Protein AF-D1ADB1-F1 (afdb_monomer)

Foldseek 3Di:
DLVVVCPDPVVVVDDPVLLPDDDDPPDDPNSVVVNVVVVPDPVVVVVLVVLLVVLVVLVADSCVLCCCVDPPLNVVCVVDPLLSVLLVVLLVCLSVVNLPSLDDDPVSCVVVVHDRVRSSVSSLVSLVSCCVSCVPNSCSRNNPSVVCVNPVPPQDPVQLVVLQVVLVVQCVPVLCLVLLVQLLCVVVVHPGDSLVSNCVSPVDDSVVSVVVSVVSNVSCVNNDSVVSVVVSDDPDDDPDPPDDDDDDDDDDDDDD

Organism: Thermomonospora curvata (strain ATCC 19995 / DSM 43183 / JCM 3096 / KCTC 9072 / NBRC 15933 / NCIMB 10081 / Henssen B9) (NCBI:txid471852)

Radius of gyration: 28.04 Å; Cα contacts (8 Å, |Δi|>4): 187; chains: 1; bounding box: 79×98×44 Å

pLDDT: mean 73.84, std 15.71, range [33.56, 93.0]

Mean pr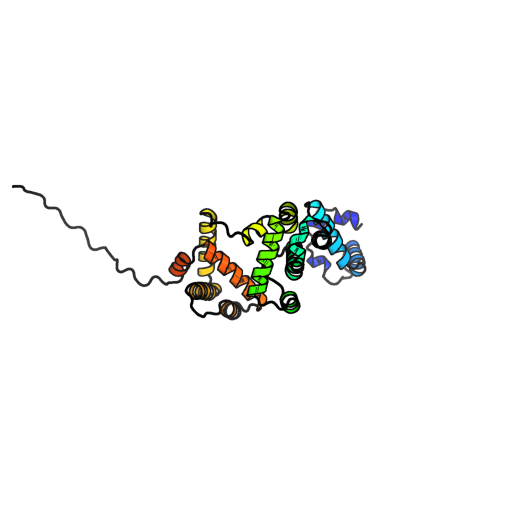edicted aligned error: 18.57 Å

Secondary structure (DSSP, 8-state):
-HHHHTTSGGGTSS-GGGGTSPPPTTS-HHHHHHHHHHHHS-HHHHHHHHHHHHHHHTT--S-HHHHHHH-STTHHHHSSHHHHHHHHHHHHHHHTT----SPPPHHHHHHTT--HHHHHHHHHHHHHHHHHH-HHHHHHHH-THHHHTTS-PPPPHHHHHHHHHHHHHHHHSTTTHHHHHHHHHHHTT----HHHHHHHHH---HHHHHHHHHHHHHHHHHH-HHHHHHHHS-----------------------

Structure (mmCIF, N/CA/C/O backbone):
data_AF-D1ADB1-F1
#
_entry.id   AF-D1ADB1-F1
#
loop_
_atom_site.group_PDB
_atom_site.id
_atom_site.type_symbol
_atom_site.label_atom_id
_atom_site.label_alt_id
_atom_site.label_comp_id
_atom_site.label_asym_id
_atom_site.label_entity_id
_atom_site.label_seq_id
_atom_site.pdbx_PDB_ins_code
_atom_site.Cartn_x
_atom_site.Cartn_y
_atom_site.Cartn_z
_atom_site.occupancy
_atom_site.B_iso_or_equiv
_atom_site.auth_seq_id
_atom_site.auth_comp_id
_atom_site.auth_asym_id
_atom_site.auth_atom_id
_atom_site.pdbx_PDB_model_num
ATOM 1 N N . MET A 1 1 ? -3.279 -43.085 1.326 1.00 54.94 1 MET A N 1
ATOM 2 C CA . MET A 1 1 ? -3.791 -42.611 2.630 1.00 54.94 1 MET A CA 1
ATOM 3 C C . MET A 1 1 ? -3.796 -41.084 2.669 1.00 54.94 1 MET A C 1
ATOM 5 O O . MET A 1 1 ? -4.862 -40.532 2.469 1.00 54.94 1 MET A O 1
ATOM 9 N N . LEU A 1 2 ? -2.651 -40.386 2.769 1.00 49.53 2 LEU A N 1
ATOM 10 C CA . LEU A 1 2 ? -2.633 -38.907 2.796 1.00 49.53 2 LEU A CA 1
ATOM 11 C C . LEU A 1 2 ? -3.188 -38.258 1.511 1.00 49.53 2 LEU A C 1
ATOM 13 O O . LEU A 1 2 ? -4.061 -37.407 1.580 1.00 49.53 2 LEU A O 1
ATOM 17 N N . ARG A 1 3 ? -2.737 -38.709 0.330 1.00 49.56 3 ARG A N 1
ATOM 18 C CA . ARG A 1 3 ? -3.230 -38.212 -0.973 1.00 49.56 3 ARG A CA 1
ATOM 19 C C . ARG A 1 3 ? -4.735 -38.404 -1.174 1.00 49.56 3 ARG A C 1
ATOM 21 O O . ARG A 1 3 ? -5.366 -37.572 -1.801 1.00 49.56 3 ARG A O 1
ATOM 28 N N . THR A 1 4 ? -5.278 -39.500 -0.654 1.00 58.03 4 THR A N 1
ATOM 29 C CA . THR A 1 4 ? -6.705 -39.831 -0.747 1.00 58.03 4 THR A CA 1
ATOM 30 C C . THR A 1 4 ? -7.536 -38.909 0.142 1.00 58.03 4 THR A C 1
ATOM 32 O O . THR A 1 4 ? -8.609 -38.485 -0.255 1.00 58.03 4 THR A O 1
ATOM 35 N N . HIS A 1 5 ? -7.010 -38.558 1.319 1.00 59.53 5 HIS A N 1
ATOM 36 C CA . HIS A 1 5 ? -7.679 -37.654 2.247 1.00 59.53 5 HIS A CA 1
ATOM 37 C C . HIS A 1 5 ? -7.578 -36.184 1.814 1.00 59.53 5 HIS A C 1
ATOM 39 O O . HIS A 1 5 ? -8.575 -35.479 1.844 1.00 59.53 5 HIS A O 1
ATOM 45 N N . LEU A 1 6 ? -6.423 -35.737 1.303 1.00 54.16 6 LEU A N 1
ATOM 46 C CA . LEU A 1 6 ? -6.236 -34.367 0.791 1.00 54.16 6 LEU A CA 1
ATOM 47 C C . LEU A 1 6 ? -7.111 -34.025 -0.429 1.00 54.16 6 LEU A C 1
ATOM 49 O O . LEU A 1 6 ? -7.233 -32.857 -0.771 1.00 54.16 6 LEU A O 1
ATOM 53 N N . ALA A 1 7 ? -7.678 -35.032 -1.095 1.00 57.78 7 ALA A N 1
ATOM 54 C CA . ALA A 1 7 ? -8.609 -34.874 -2.212 1.00 57.78 7 ALA A CA 1
ATOM 55 C C . ALA A 1 7 ? -10.076 -35.132 -1.808 1.00 57.78 7 ALA A C 1
ATOM 57 O O . ALA A 1 7 ? -10.941 -35.215 -2.676 1.00 57.78 7 ALA A O 1
ATOM 58 N N . SER A 1 8 ? -10.348 -35.319 -0.513 1.00 58.34 8 SER A N 1
ATOM 59 C CA . SER A 1 8 ? -11.696 -35.544 0.014 1.00 58.34 8 SER A CA 1
ATOM 60 C C . SER A 1 8 ? -12.365 -34.218 0.403 1.00 58.34 8 SER A C 1
ATOM 62 O O . SER A 1 8 ? -11.666 -33.299 0.831 1.00 58.34 8 SER A O 1
ATOM 64 N N . PRO A 1 9 ? -13.703 -34.113 0.320 1.00 54.34 9 PRO A N 1
ATOM 65 C CA . PRO A 1 9 ? -14.438 -32.912 0.740 1.00 54.34 9 PRO A CA 1
ATOM 66 C C . PRO A 1 9 ? -14.277 -32.609 2.240 1.00 54.34 9 PRO A C 1
ATOM 68 O O . PRO A 1 9 ? -14.384 -31.466 2.669 1.00 54.34 9 PRO A O 1
ATOM 71 N N . GLU A 1 10 ? -13.950 -33.623 3.042 1.00 52.22 10 GLU A N 1
ATOM 72 C CA . GLU A 1 10 ? -13.657 -33.493 4.473 1.00 52.22 10 GLU A CA 1
ATOM 73 C C . GLU A 1 10 ? -12.384 -32.671 4.736 1.00 52.22 10 GLU A C 1
ATOM 75 O O . GLU A 1 10 ? -12.277 -32.028 5.776 1.00 52.22 10 GLU A O 1
ATOM 80 N N . ALA A 1 11 ? -11.434 -32.643 3.794 1.00 56.72 11 ALA A N 1
ATOM 81 C CA . ALA A 1 11 ? -10.217 -31.842 3.917 1.00 56.72 11 ALA A CA 1
ATOM 82 C C . ALA A 1 11 ? -10.462 -30.337 3.716 1.00 56.72 11 ALA A C 1
ATOM 84 O O . ALA A 1 11 ? -9.685 -29.532 4.221 1.00 56.72 11 ALA A O 1
ATOM 85 N N . GLU A 1 12 ? -11.536 -29.942 3.020 1.00 51.00 12 GLU A N 1
ATOM 86 C CA . GLU A 1 12 ? -11.910 -28.527 2.849 1.00 51.00 12 GLU A CA 1
ATOM 87 C C . GLU A 1 12 ? -12.510 -27.922 4.126 1.00 51.00 12 GLU A C 1
ATOM 89 O O . GLU A 1 12 ? -12.470 -26.708 4.315 1.00 51.00 12 GLU A O 1
ATOM 94 N N . GLN A 1 13 ? -13.047 -28.767 5.012 1.00 50.97 13 GLN A N 1
ATOM 95 C CA . GLN A 1 13 ? -13.697 -28.365 6.264 1.00 50.97 13 GLN A CA 1
ATOM 96 C C . GLN A 1 13 ? -12.757 -28.404 7.477 1.00 50.97 13 GLN A C 1
ATOM 98 O O . GLN A 1 13 ? -13.152 -27.993 8.567 1.00 50.97 13 GLN A O 1
ATOM 103 N N . GLN A 1 14 ? -11.531 -28.906 7.315 1.00 54.50 14 GLN A N 1
ATOM 104 C CA . GLN A 1 14 ? -10.562 -29.007 8.403 1.00 54.50 14 GLN A CA 1
ATOM 105 C C . GLN A 1 14 ? -9.836 -27.680 8.609 1.00 54.50 14 GLN A C 1
ATOM 107 O O . GLN A 1 14 ? -9.162 -27.161 7.718 1.00 54.50 14 GLN A O 1
ATOM 112 N N . ASP A 1 15 ? -9.972 -27.141 9.817 1.00 47.31 15 ASP A N 1
ATOM 113 C CA . ASP A 1 15 ? -9.409 -25.853 10.183 1.00 47.31 15 ASP A CA 1
ATOM 114 C C . ASP A 1 15 ? -7.880 -25.960 10.310 1.00 47.31 15 ASP A C 1
ATOM 116 O O . ASP A 1 15 ? -7.346 -26.910 10.886 1.00 47.31 15 ASP A O 1
ATOM 120 N N . ALA A 1 16 ? -7.133 -24.977 9.802 1.00 48.44 16 ALA A N 1
ATOM 121 C CA . ALA A 1 16 ? -5.663 -25.002 9.840 1.00 48.44 16 ALA A CA 1
ATOM 122 C C . ALA A 1 16 ? -5.107 -25.057 11.282 1.00 48.44 16 ALA A C 1
ATOM 124 O O . ALA A 1 16 ? -3.961 -25.466 11.500 1.00 48.44 16 ALA A O 1
ATOM 125 N N . ALA A 1 17 ? -5.932 -24.684 12.266 1.00 51.38 17 ALA A N 1
ATOM 126 C CA . ALA A 1 17 ? -5.675 -24.830 13.696 1.00 51.38 17 ALA A CA 1
ATOM 127 C C . ALA A 1 17 ? -5.489 -26.296 14.133 1.00 51.38 17 ALA A C 1
ATOM 129 O O . ALA A 1 17 ? -4.679 -26.583 15.018 1.00 51.38 17 ALA A O 1
ATOM 130 N N . ASP A 1 18 ? -6.144 -27.247 13.464 1.00 54.47 18 ASP A N 1
ATOM 131 C CA . ASP A 1 18 ? -5.984 -28.667 13.762 1.00 54.47 18 ASP A CA 1
ATOM 132 C C . ASP A 1 18 ? -4.618 -29.196 13.331 1.00 54.47 18 ASP A C 1
ATOM 134 O O . ASP A 1 18 ? -4.198 -30.241 13.804 1.00 54.47 18 ASP A O 1
ATOM 138 N N . LEU A 1 19 ? -3.846 -28.501 12.496 1.00 53.94 19 LEU A N 1
ATOM 139 C CA . LEU A 1 19 ? -2.490 -28.939 12.146 1.00 53.94 19 LEU A CA 1
ATOM 140 C C . LEU A 1 19 ? -1.430 -28.482 13.160 1.00 53.94 19 LEU A C 1
ATOM 142 O O . LEU A 1 19 ? -0.338 -29.052 13.172 1.00 53.94 19 LEU A O 1
ATOM 146 N N . THR A 1 20 ? -1.742 -27.509 14.024 1.00 53.56 20 THR A N 1
ATOM 147 C CA . THR A 1 20 ? -0.781 -26.872 14.946 1.00 53.56 20 THR A CA 1
ATOM 148 C C . THR A 1 20 ? -0.877 -27.358 16.396 1.00 53.56 20 THR A C 1
ATOM 150 O O . THR A 1 20 ? 0.056 -27.138 17.169 1.00 53.56 20 THR A O 1
ATOM 153 N N . ARG A 1 21 ? -1.954 -28.060 16.775 1.00 64.75 21 ARG A N 1
ATOM 154 C CA . ARG A 1 21 ? -2.099 -28.684 18.102 1.00 64.75 21 ARG A CA 1
ATOM 155 C C . ARG A 1 21 ? -1.099 -29.846 18.293 1.00 64.75 21 ARG A C 1
ATOM 157 O O . ARG A 1 21 ? -0.884 -30.617 17.354 1.00 64.75 21 ARG A O 1
ATOM 164 N N . PRO A 1 22 ? -0.521 -30.029 19.500 1.00 61.62 22 PRO A N 1
ATOM 165 C CA . PRO A 1 22 ? 0.305 -31.193 19.814 1.00 61.62 22 PRO A CA 1
ATOM 166 C C . PRO A 1 22 ? -0.433 -32.509 19.541 1.00 61.62 22 PRO A C 1
ATOM 168 O O . PRO A 1 22 ? -1.613 -32.661 19.863 1.00 61.62 22 PRO A O 1
ATOM 171 N N . THR A 1 23 ? 0.280 -33.457 18.929 1.00 64.12 23 THR A N 1
ATOM 172 C CA . THR A 1 23 ? -0.245 -34.786 18.606 1.00 64.12 23 THR A CA 1
ATOM 173 C C . THR A 1 23 ? -0.612 -35.554 19.863 1.00 64.12 23 THR A C 1
ATOM 175 O O . THR A 1 23 ? 0.230 -35.744 20.738 1.00 64.12 23 THR A O 1
ATOM 178 N N . THR A 1 24 ? -1.844 -36.049 19.900 1.00 72.44 24 THR A N 1
ATOM 179 C CA . THR A 1 24 ? -2.321 -37.009 20.898 1.00 72.44 24 THR A CA 1
ATOM 180 C C . THR A 1 24 ? -2.359 -38.415 20.302 1.00 72.44 24 THR A C 1
ATOM 182 O O . THR A 1 24 ? -2.509 -38.586 19.093 1.00 72.44 24 THR A O 1
ATOM 185 N N . ASP A 1 25 ? -2.212 -39.451 21.130 1.00 72.56 25 ASP A N 1
ATOM 186 C CA . ASP A 1 25 ? -2.165 -40.841 20.643 1.00 72.56 25 ASP A CA 1
ATOM 187 C C . ASP A 1 25 ? -3.504 -41.321 20.046 1.00 72.56 25 ASP A C 1
ATOM 189 O O . ASP A 1 25 ? -3.562 -42.270 19.260 1.00 72.56 25 ASP A O 1
ATOM 193 N N . THR A 1 26 ? -4.569 -40.584 20.362 1.00 78.62 26 THR A N 1
ATOM 194 C CA . THR A 1 26 ? -5.922 -40.696 19.810 1.00 78.62 26 THR A CA 1
ATOM 195 C C . THR A 1 26 ? -6.063 -40.124 18.399 1.00 78.62 26 THR A C 1
ATOM 197 O O . THR A 1 26 ? -7.107 -40.303 17.776 1.00 78.62 26 THR A O 1
ATOM 200 N N . ASP A 1 27 ? -5.049 -39.430 17.875 1.00 78.25 27 ASP A N 1
ATOM 201 C CA . ASP A 1 27 ? -5.150 -38.768 16.579 1.00 78.25 27 ASP A CA 1
ATOM 202 C C . ASP A 1 27 ? -5.166 -39.795 15.427 1.00 78.25 27 ASP A C 1
ATOM 204 O O . ASP A 1 27 ? -4.403 -40.782 15.435 1.00 78.25 27 ASP A O 1
ATOM 208 N N . PRO A 1 28 ? -5.972 -39.551 14.375 1.00 82.31 28 PRO A N 1
ATOM 209 C CA . PRO A 1 28 ? -5.998 -40.395 13.191 1.00 82.31 28 PRO A CA 1
ATOM 210 C C . PRO A 1 28 ? -4.593 -40.618 12.622 1.00 82.31 28 PRO A C 1
ATOM 212 O O . PRO A 1 28 ? -3.767 -39.704 12.540 1.00 82.31 28 PRO A O 1
ATOM 215 N N . ARG A 1 29 ? -4.306 -41.850 12.182 1.00 78.50 29 ARG A N 1
ATOM 216 C CA . ARG A 1 29 ? -2.975 -42.236 11.675 1.00 78.50 29 ARG A CA 1
ATOM 217 C C . ARG A 1 29 ? -2.499 -41.338 10.526 1.00 78.50 29 ARG A C 1
ATOM 219 O O . ARG A 1 29 ? -1.307 -41.047 10.430 1.00 78.50 29 ARG A O 1
ATOM 226 N N . TRP A 1 30 ? -3.414 -40.875 9.672 1.00 76.31 30 TRP A N 1
ATOM 227 C CA . TRP A 1 30 ? -3.089 -39.957 8.579 1.00 76.31 30 TRP A CA 1
ATOM 228 C C . TRP A 1 30 ? -2.633 -38.581 9.094 1.00 76.31 30 TRP A C 1
ATOM 230 O O . TRP A 1 30 ? -1.669 -38.050 8.552 1.00 76.31 30 TRP A O 1
ATOM 240 N N . LEU A 1 31 ? -3.237 -38.058 10.168 1.00 72.62 31 LEU A N 1
ATOM 241 C CA . LEU A 1 31 ? -2.919 -36.752 10.758 1.00 72.62 31 LEU A CA 1
ATOM 242 C C . LEU A 1 31 ? -1.552 -36.772 11.450 1.00 72.62 31 LEU A C 1
ATOM 244 O O . LEU A 1 31 ? -0.731 -35.880 11.241 1.00 72.62 31 LEU A O 1
ATOM 248 N N . ARG A 1 32 ? -1.255 -37.847 12.194 1.00 75.31 32 ARG A N 1
ATOM 249 C CA . ARG A 1 32 ? 0.083 -38.076 12.770 1.00 75.31 32 ARG A CA 1
ATOM 250 C C . ARG A 1 32 ? 1.161 -38.162 11.689 1.00 75.31 32 ARG A C 1
ATOM 252 O O . ARG A 1 32 ? 2.216 -37.550 11.822 1.00 75.31 32 ARG A O 1
ATOM 259 N N . THR A 1 33 ? 0.868 -38.858 10.588 1.00 73.31 33 THR A N 1
ATOM 260 C CA . THR A 1 33 ? 1.786 -38.968 9.441 1.00 73.31 33 THR A CA 1
ATOM 261 C C . THR A 1 33 ? 1.981 -37.619 8.740 1.00 73.31 33 THR A C 1
ATOM 263 O O . THR A 1 33 ? 3.110 -37.265 8.411 1.00 73.31 33 THR A O 1
ATOM 266 N N . ALA A 1 34 ? 0.906 -36.845 8.548 1.00 69.56 34 ALA A N 1
ATOM 267 C CA . ALA A 1 34 ? 0.951 -35.507 7.960 1.00 69.56 34 ALA A CA 1
ATOM 268 C C . ALA A 1 34 ? 1.839 -34.567 8.783 1.00 69.56 34 ALA A C 1
ATOM 270 O O . ALA A 1 34 ? 2.754 -33.949 8.245 1.00 69.56 34 ALA A O 1
ATOM 271 N N . ARG A 1 35 ? 1.617 -34.508 10.103 1.00 68.88 35 ARG A N 1
ATOM 272 C CA . ARG A 1 35 ? 2.398 -33.665 11.014 1.00 68.88 35 ARG A CA 1
ATOM 273 C C . ARG A 1 35 ? 3.858 -34.110 11.087 1.00 68.88 35 ARG A C 1
ATOM 275 O O . ARG A 1 35 ? 4.731 -33.262 10.967 1.00 68.88 35 ARG A O 1
ATOM 282 N N . ALA A 1 36 ? 4.144 -35.412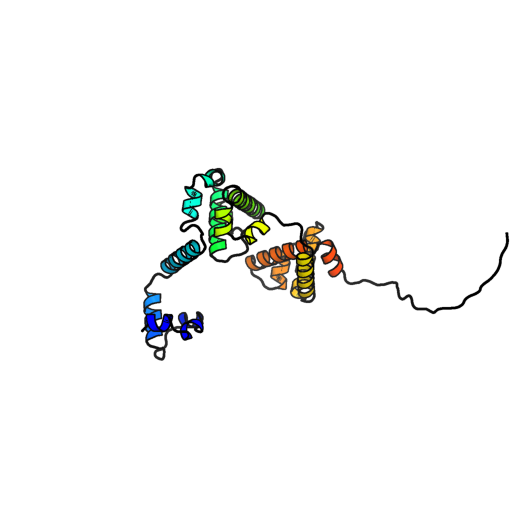 11.169 1.00 68.19 36 ALA A N 1
ATOM 283 C CA . ALA A 1 36 ? 5.521 -35.914 11.117 1.00 68.19 36 ALA A CA 1
ATOM 284 C C . ALA A 1 36 ? 6.239 -35.492 9.819 1.00 68.19 36 ALA A C 1
ATOM 286 O O . ALA A 1 36 ? 7.387 -35.055 9.851 1.00 68.19 36 ALA A O 1
ATOM 287 N N . GLN A 1 37 ? 5.551 -35.540 8.674 1.00 65.19 37 GLN A N 1
ATOM 288 C CA . GLN A 1 37 ? 6.107 -35.069 7.402 1.00 65.19 37 GLN A CA 1
ATOM 289 C C . GLN A 1 37 ? 6.302 -33.546 7.363 1.00 65.19 37 GLN A C 1
ATOM 291 O O . GLN A 1 37 ? 7.311 -33.080 6.837 1.00 65.19 37 GLN A O 1
ATOM 296 N N . LEU A 1 38 ? 5.379 -32.768 7.934 1.00 58.62 38 LEU A N 1
ATOM 297 C CA . LEU A 1 38 ? 5.441 -31.302 7.966 1.00 58.62 38 LEU A CA 1
ATOM 298 C C . LEU A 1 38 ? 6.457 -30.756 8.986 1.00 58.62 38 LEU A C 1
ATOM 300 O O . LEU A 1 38 ? 6.986 -29.670 8.772 1.00 58.62 38 LEU A O 1
ATOM 304 N N . VAL A 1 39 ? 6.776 -31.509 10.045 1.00 56.44 39 VAL A N 1
ATOM 305 C CA . VAL A 1 39 ? 7.833 -31.180 11.024 1.00 56.44 39 VAL A CA 1
ATOM 306 C C . VAL A 1 39 ? 9.232 -31.355 10.420 1.00 56.44 39 VAL A C 1
ATOM 308 O O . VAL A 1 39 ? 10.138 -30.587 10.735 1.00 56.44 39 VAL A O 1
ATOM 311 N N . HIS A 1 40 ? 9.415 -32.325 9.515 1.00 47.59 40 HIS A N 1
ATOM 312 C CA . HIS A 1 40 ? 10.713 -32.599 8.882 1.00 47.59 40 HIS A CA 1
ATOM 313 C C . HIS A 1 40 ? 10.935 -31.878 7.546 1.00 47.59 40 HIS A C 1
ATOM 315 O O . HIS A 1 40 ? 12.068 -31.822 7.065 1.00 47.59 40 HIS A O 1
ATOM 321 N N . TYR A 1 41 ? 9.893 -31.304 6.941 1.00 46.44 41 TYR A N 1
ATOM 322 C CA . TYR A 1 41 ? 10.044 -30.495 5.737 1.00 46.44 41 TYR A CA 1
ATOM 323 C C . TYR A 1 41 ? 10.198 -29.021 6.125 1.00 46.44 41 TYR A C 1
ATOM 325 O O . TYR A 1 41 ? 9.294 -28.472 6.750 1.00 46.44 41 TYR A O 1
ATOM 333 N N . PRO A 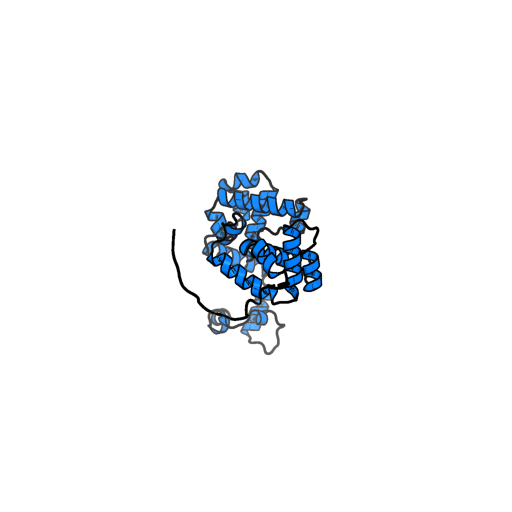1 42 ? 11.287 -28.326 5.747 1.00 48.38 42 PRO A N 1
ATOM 334 C CA . PRO A 1 42 ? 11.411 -26.894 5.995 1.00 48.38 42 PRO A CA 1
ATOM 335 C C . PRO A 1 42 ? 10.305 -26.143 5.236 1.00 48.38 42 PRO A C 1
ATOM 337 O O . PRO A 1 42 ? 10.442 -25.808 4.056 1.00 48.38 42 PRO A O 1
ATOM 340 N N . LEU A 1 43 ? 9.194 -25.875 5.932 1.00 52.75 43 LEU A N 1
ATOM 341 C CA . LEU A 1 43 ? 7.974 -25.227 5.431 1.00 52.75 43 LEU A CA 1
ATOM 342 C C . LEU A 1 43 ? 8.271 -23.917 4.689 1.00 52.75 43 LEU A C 1
ATOM 344 O O . LEU A 1 43 ? 7.601 -23.586 3.711 1.00 52.75 43 LEU A O 1
ATOM 348 N N . ARG A 1 44 ? 9.362 -23.237 5.068 1.00 47.47 44 ARG A N 1
ATOM 349 C CA . ARG A 1 44 ? 9.890 -22.030 4.411 1.00 47.47 44 ARG A CA 1
ATOM 350 C C . ARG A 1 44 ? 10.091 -22.202 2.897 1.00 47.47 44 ARG A C 1
ATOM 352 O O . ARG A 1 44 ? 9.865 -21.267 2.130 1.00 47.47 44 ARG A O 1
ATOM 359 N N . HIS A 1 45 ? 10.496 -23.389 2.439 1.00 48.59 45 HIS A N 1
ATOM 360 C CA . HIS A 1 45 ? 10.730 -23.658 1.016 1.00 48.59 45 HIS A CA 1
ATOM 361 C C . HIS A 1 45 ? 9.467 -24.092 0.259 1.00 48.59 45 HIS A C 1
ATOM 363 O O . HIS A 1 45 ? 9.378 -23.839 -0.947 1.00 48.59 45 HIS A O 1
ATOM 369 N N . LEU A 1 46 ? 8.494 -24.697 0.949 1.00 55.38 46 LEU A N 1
ATOM 370 C CA . LEU A 1 46 ? 7.178 -25.028 0.394 1.00 55.38 46 LEU A CA 1
ATOM 371 C C . LEU A 1 46 ? 6.356 -23.759 0.173 1.00 55.38 46 LEU A C 1
ATOM 373 O O . LEU A 1 46 ? 5.905 -23.517 -0.941 1.00 55.38 46 LEU A O 1
ATOM 377 N N . GLU A 1 47 ? 6.268 -22.897 1.183 1.00 63.56 47 GLU A N 1
ATOM 378 C CA . GLU A 1 47 ? 5.534 -21.631 1.127 1.00 63.56 47 GLU A CA 1
ATOM 379 C C . GLU A 1 47 ? 6.046 -20.738 -0.015 1.00 63.56 47 GLU A C 1
ATOM 381 O O . GLU A 1 47 ? 5.276 -20.256 -0.847 1.00 63.56 47 GLU A O 1
ATOM 386 N N . GLY A 1 48 ? 7.370 -20.588 -0.132 1.00 63.16 48 GLY A N 1
ATOM 387 C CA . GLY A 1 48 ? 7.978 -19.826 -1.219 1.00 63.16 48 GLY A CA 1
ATOM 388 C C . GLY A 1 48 ? 7.785 -20.453 -2.604 1.00 63.16 48 GLY A C 1
ATOM 389 O O . GLY A 1 48 ? 7.800 -19.731 -3.598 1.00 63.16 48 GLY A O 1
ATOM 390 N N . ARG A 1 49 ? 7.639 -21.780 -2.720 1.00 67.06 49 ARG A N 1
ATOM 391 C CA . ARG A 1 49 ? 7.400 -22.470 -4.002 1.00 67.06 49 ARG A CA 1
ATOM 392 C C . ARG A 1 49 ? 5.931 -22.388 -4.414 1.00 67.06 49 ARG A C 1
ATOM 394 O O . ARG A 1 49 ? 5.666 -21.981 -5.540 1.00 67.06 49 ARG A O 1
ATOM 401 N N . VAL A 1 50 ? 5.017 -22.688 -3.496 1.00 66.62 50 VAL A N 1
ATOM 402 C CA . VAL A 1 50 ? 3.565 -22.620 -3.707 1.00 66.62 50 VAL A CA 1
ATOM 403 C C . VAL A 1 50 ? 3.152 -21.196 -4.065 1.00 66.62 50 VAL A C 1
ATOM 405 O O . VAL A 1 50 ? 2.502 -20.995 -5.081 1.00 66.62 50 VAL A O 1
ATOM 408 N N . ARG A 1 51 ? 3.646 -20.179 -3.346 1.00 67.19 51 ARG A N 1
ATOM 409 C CA . ARG A 1 51 ? 3.378 -18.770 -3.688 1.00 67.19 51 ARG A CA 1
ATOM 410 C C . ARG A 1 51 ? 3.926 -18.354 -5.048 1.00 67.19 51 ARG A C 1
ATOM 412 O O . ARG A 1 51 ? 3.349 -17.493 -5.700 1.00 67.19 51 ARG A O 1
ATOM 419 N N . ARG A 1 52 ? 5.057 -18.925 -5.476 1.00 70.69 52 ARG A N 1
ATOM 420 C CA . ARG A 1 52 ? 5.596 -18.676 -6.822 1.00 70.69 52 ARG A CA 1
ATOM 421 C C . ARG A 1 52 ? 4.718 -19.308 -7.893 1.00 70.69 52 ARG A C 1
ATOM 423 O O . ARG A 1 52 ? 4.492 -18.668 -8.910 1.00 70.69 52 ARG A O 1
ATOM 430 N N . GLN A 1 53 ? 4.239 -20.528 -7.668 1.00 70.38 53 GLN A N 1
ATOM 431 C CA . GLN A 1 53 ? 3.328 -21.209 -8.587 1.00 70.38 53 GLN A CA 1
ATOM 432 C C . GLN A 1 53 ? 1.977 -20.492 -8.667 1.00 70.38 53 GLN A C 1
ATOM 434 O O . GLN A 1 53 ? 1.516 -20.234 -9.771 1.00 70.38 53 GLN A O 1
ATOM 439 N N . ASP A 1 54 ? 1.415 -20.076 -7.531 1.00 66.25 54 ASP A N 1
ATOM 440 C CA . ASP A 1 54 ? 0.192 -19.268 -7.468 1.00 66.25 54 ASP A CA 1
ATOM 441 C C . ASP A 1 54 ? 0.353 -17.918 -8.190 1.00 66.25 54 ASP A C 1
ATOM 443 O O . ASP A 1 54 ? -0.474 -17.538 -9.014 1.00 66.25 54 ASP A O 1
ATOM 447 N N . ALA A 1 55 ? 1.468 -17.216 -7.960 1.00 66.00 55 ALA A N 1
ATOM 448 C CA . ALA A 1 55 ? 1.764 -15.969 -8.660 1.00 66.00 55 ALA A CA 1
ATOM 449 C C . ALA A 1 55 ? 1.840 -16.171 -10.183 1.00 66.00 55 ALA A C 1
ATOM 451 O O . ALA A 1 55 ? 1.246 -15.397 -10.926 1.00 66.00 55 ALA A O 1
ATOM 452 N N . VAL A 1 56 ? 2.528 -17.219 -10.649 1.00 77.44 56 VAL A N 1
ATOM 453 C CA . VAL A 1 56 ? 2.622 -17.541 -12.083 1.00 77.44 56 VAL A CA 1
ATOM 454 C C . VAL A 1 56 ? 1.261 -17.929 -12.660 1.00 77.44 56 VAL A C 1
ATOM 456 O O . VAL A 1 56 ? 0.933 -17.483 -13.755 1.00 77.44 56 VAL A O 1
ATOM 459 N N . ALA A 1 57 ? 0.447 -18.694 -11.927 1.00 66.62 57 ALA A N 1
ATOM 460 C CA . ALA A 1 57 ? -0.913 -19.044 -12.340 1.00 66.62 57 ALA A CA 1
ATOM 461 C C . ALA A 1 57 ? -1.805 -17.801 -12.512 1.00 66.62 57 ALA A C 1
ATOM 463 O O . ALA A 1 57 ? -2.637 -17.761 -13.412 1.00 66.62 57 ALA A O 1
ATOM 464 N N . ARG A 1 58 ? -1.574 -16.751 -11.712 1.00 65.00 58 ARG A N 1
ATOM 465 C CA . ARG A 1 58 ? -2.222 -15.432 -11.835 1.00 65.00 58 ARG A CA 1
ATOM 466 C C . ARG A 1 58 ? -1.549 -14.492 -12.850 1.00 65.00 58 ARG A C 1
ATOM 468 O O . ARG A 1 58 ? -1.873 -13.309 -12.891 1.00 65.00 58 ARG A O 1
ATOM 475 N N . GLY A 1 59 ? -0.599 -14.985 -13.649 1.00 71.00 59 GLY A N 1
ATOM 476 C CA . GLY A 1 59 ? 0.111 -14.207 -14.673 1.00 71.00 59 GLY A CA 1
ATOM 477 C C . GLY A 1 59 ? 1.213 -13.282 -14.139 1.00 71.00 59 GLY A C 1
ATOM 478 O O . GLY A 1 59 ? 1.750 -12.464 -14.884 1.00 71.00 59 GLY A O 1
ATOM 479 N N . ALA A 1 60 ? 1.576 -13.391 -12.859 1.00 75.69 60 ALA A N 1
ATOM 480 C CA . ALA A 1 60 ? 2.613 -12.581 -12.229 1.00 75.69 60 ALA A CA 1
ATOM 481 C C . ALA A 1 60 ? 4.011 -13.207 -12.350 1.00 75.69 60 ALA A C 1
ATOM 483 O O . ALA A 1 60 ? 4.197 -14.416 -12.487 1.00 75.69 60 ALA A O 1
ATOM 484 N N . ALA A 1 61 ? 5.037 -12.363 -12.242 1.00 77.38 61 ALA A N 1
ATOM 485 C CA . ALA A 1 61 ? 6.432 -12.773 -12.385 1.00 77.38 61 ALA A CA 1
ATOM 486 C C . ALA A 1 61 ? 6.853 -13.855 -11.369 1.00 77.38 61 ALA A C 1
ATOM 488 O O . ALA A 1 61 ? 6.688 -13.699 -10.163 1.00 77.38 61 ALA A O 1
ATOM 489 N N . ALA A 1 62 ? 7.511 -14.931 -11.797 1.00 75.19 62 ALA A N 1
ATOM 490 C CA . ALA A 1 62 ? 7.981 -15.958 -10.857 1.00 75.19 62 ALA A CA 1
ATOM 491 C C . ALA A 1 62 ? 9.047 -15.431 -9.869 1.00 75.19 62 ALA A C 1
ATOM 493 O O . ALA A 1 62 ? 9.132 -15.893 -8.728 1.00 75.19 62 ALA A O 1
ATOM 494 N N . ARG A 1 63 ? 9.876 -14.470 -10.302 1.00 83.81 63 ARG A N 1
ATOM 495 C CA . ARG A 1 63 ? 10.965 -13.865 -9.517 1.00 83.81 63 ARG A CA 1
ATOM 496 C C . ARG A 1 63 ? 10.974 -12.338 -9.708 1.00 83.81 63 ARG A C 1
ATOM 498 O O . ARG A 1 63 ? 11.824 -11.833 -10.436 1.00 83.81 63 ARG A O 1
ATOM 505 N N . PRO A 1 64 ? 10.064 -11.600 -9.047 1.00 85.19 64 PRO A N 1
ATOM 506 C CA . PRO A 1 64 ? 9.890 -10.162 -9.271 1.00 85.19 64 PRO A CA 1
ATOM 507 C C . PRO A 1 64 ? 11.153 -9.355 -8.956 1.00 85.19 64 PRO A C 1
ATOM 509 O O . PRO A 1 64 ? 11.480 -8.427 -9.678 1.00 85.19 64 PRO A O 1
ATOM 512 N N . GLU A 1 65 ? 11.906 -9.746 -7.928 1.00 89.12 65 GLU A N 1
ATOM 513 C CA . GLU A 1 65 ? 13.193 -9.134 -7.580 1.00 89.12 65 GLU A CA 1
ATOM 514 C C . GLU A 1 65 ? 14.216 -9.237 -8.719 1.00 89.12 65 GLU A C 1
ATOM 516 O O . GLU A 1 65 ? 14.883 -8.258 -9.046 1.00 89.12 65 GLU A O 1
ATOM 521 N N . ARG A 1 66 ? 14.326 -10.414 -9.352 1.00 88.94 66 ARG A N 1
ATOM 522 C CA . ARG A 1 66 ? 15.232 -10.616 -10.489 1.00 88.94 66 ARG A CA 1
ATOM 523 C C . ARG A 1 66 ? 14.828 -9.711 -11.645 1.00 88.94 66 ARG A C 1
ATOM 525 O O . ARG A 1 66 ? 15.684 -9.046 -12.217 1.00 88.94 66 ARG A O 1
ATOM 532 N N . ASP A 1 67 ? 13.539 -9.679 -11.960 1.00 88.12 67 ASP A N 1
ATOM 533 C CA . ASP A 1 67 ? 13.030 -8.909 -13.090 1.00 88.12 67 ASP A CA 1
ATOM 534 C C . ASP A 1 67 ? 13.210 -7.400 -12.843 1.00 88.12 67 ASP A C 1
ATOM 536 O O . ASP A 1 67 ? 13.696 -6.699 -13.723 1.00 88.12 67 ASP A O 1
ATOM 540 N N . LEU A 1 68 ? 12.969 -6.912 -11.622 1.00 90.94 68 LEU A N 1
ATOM 541 C CA . LEU A 1 68 ? 13.233 -5.518 -11.242 1.00 90.94 68 LEU A CA 1
ATOM 542 C C . LEU A 1 68 ? 14.729 -5.155 -11.297 1.00 90.94 68 LEU A C 1
ATOM 544 O O . LEU A 1 68 ? 15.082 -4.038 -11.672 1.00 90.94 68 LEU A O 1
ATOM 548 N N . ARG A 1 69 ? 15.629 -6.088 -10.964 1.00 91.94 69 ARG A N 1
ATOM 549 C CA . ARG A 1 69 ? 17.081 -5.842 -11.013 1.00 91.94 69 ARG A CA 1
ATOM 550 C C . ARG A 1 69 ? 17.690 -5.962 -12.408 1.00 91.94 69 ARG A C 1
ATOM 552 O O . ARG A 1 69 ? 18.674 -5.286 -12.690 1.00 91.94 69 ARG A O 1
ATOM 559 N N . GLN A 1 70 ? 17.159 -6.834 -13.260 1.00 91.31 70 GLN A N 1
ATOM 560 C CA . GLN A 1 70 ? 17.822 -7.225 -14.510 1.00 91.31 70 GLN A CA 1
ATOM 561 C C . GLN A 1 70 ? 17.084 -6.766 -15.765 1.00 91.31 70 GLN A C 1
ATOM 563 O O . GLN A 1 70 ? 17.716 -6.577 -16.804 1.00 91.31 70 GLN A O 1
ATOM 568 N N . ALA A 1 71 ? 15.763 -6.583 -15.710 1.00 89.75 71 ALA A N 1
ATOM 569 C CA . ALA A 1 71 ? 15.012 -6.259 -16.909 1.00 89.75 71 ALA A CA 1
ATOM 570 C C . ALA A 1 71 ? 15.377 -4.868 -17.439 1.00 89.75 71 ALA A C 1
ATOM 572 O O . ALA A 1 71 ? 15.587 -3.906 -16.690 1.00 89.75 71 ALA A O 1
ATOM 573 N N . ARG A 1 72 ? 15.415 -4.762 -18.772 1.00 91.12 72 ARG A N 1
ATOM 574 C CA . ARG A 1 72 ? 15.679 -3.501 -19.475 1.00 91.12 72 ARG A CA 1
ATOM 575 C C . ARG A 1 72 ? 14.656 -2.431 -19.120 1.00 91.12 72 ARG A C 1
ATOM 577 O O . ARG A 1 72 ? 15.054 -1.309 -18.837 1.00 91.12 72 ARG A O 1
ATOM 584 N N . TRP A 1 73 ? 13.374 -2.802 -19.061 1.00 91.19 73 TRP A N 1
ATOM 585 C CA . TRP A 1 73 ? 12.310 -1.873 -18.687 1.00 91.19 73 TRP A CA 1
ATOM 586 C C . TRP A 1 73 ? 12.564 -1.275 -17.301 1.00 91.19 73 TRP A C 1
ATOM 588 O O . TRP A 1 73 ? 12.450 -0.074 -17.147 1.00 91.19 73 TRP A O 1
ATOM 598 N N . ALA A 1 74 ? 13.041 -2.050 -16.324 1.00 91.62 74 ALA A N 1
ATOM 599 C CA . ALA A 1 74 ? 13.253 -1.583 -14.952 1.00 91.62 74 ALA A CA 1
ATOM 600 C C . ALA A 1 74 ? 14.447 -0.620 -14.770 1.00 91.62 74 ALA A C 1
ATOM 602 O O . ALA A 1 74 ? 14.758 -0.244 -13.642 1.00 91.62 74 ALA A O 1
ATOM 603 N N . ALA A 1 75 ? 15.140 -0.216 -15.843 1.00 91.44 75 ALA A N 1
ATOM 604 C CA . ALA A 1 75 ? 16.272 0.710 -15.767 1.00 91.44 75 ALA A CA 1
ATOM 605 C C . ALA A 1 75 ? 15.979 2.016 -14.992 1.00 91.44 75 ALA A C 1
ATOM 607 O O . ALA A 1 75 ? 16.811 2.368 -14.157 1.00 91.44 75 ALA A O 1
ATOM 608 N N . PRO A 1 76 ? 14.814 2.684 -15.143 1.00 90.69 76 PRO A N 1
ATOM 609 C CA . PRO A 1 76 ? 14.514 3.916 -14.404 1.00 90.69 76 PRO A CA 1
ATOM 610 C C . PRO A 1 76 ? 14.423 3.730 -12.883 1.00 90.69 76 PRO A C 1
ATOM 612 O O . PRO A 1 76 ? 14.716 4.651 -12.128 1.00 90.69 76 PRO A O 1
ATOM 615 N N . LEU A 1 77 ? 14.054 2.534 -12.409 1.00 89.12 77 LEU A N 1
ATOM 616 C CA . LEU A 1 77 ? 14.025 2.221 -10.975 1.00 89.12 77 LEU A CA 1
ATOM 617 C C . LEU A 1 77 ? 15.430 2.022 -10.399 1.00 89.12 77 LEU A C 1
ATOM 619 O O . LEU A 1 77 ? 15.622 2.170 -9.199 1.00 89.12 77 LEU A O 1
ATOM 623 N N . ARG A 1 78 ? 16.411 1.688 -11.244 1.00 91.19 78 ARG A N 1
ATOM 624 C CA . ARG A 1 78 ? 17.798 1.427 -10.839 1.00 91.19 78 ARG A CA 1
ATOM 625 C C . ARG A 1 78 ? 18.642 2.694 -10.725 1.00 91.19 78 ARG A C 1
ATOM 627 O O . ARG A 1 78 ? 19.731 2.628 -10.168 1.00 91.19 78 ARG A O 1
ATOM 634 N N . THR A 1 79 ? 18.147 3.830 -11.218 1.00 89.19 79 THR A N 1
ATOM 635 C CA . THR A 1 79 ? 18.813 5.135 -11.086 1.00 89.19 79 THR A CA 1
ATOM 636 C C . THR A 1 79 ? 18.924 5.580 -9.623 1.00 89.19 79 THR A C 1
ATOM 638 O O . THR A 1 79 ? 19.899 6.226 -9.260 1.00 89.19 79 THR A O 1
ATOM 641 N N . ASP A 1 80 ? 17.962 5.200 -8.775 1.00 88.69 80 ASP A N 1
ATOM 642 C CA . ASP A 1 80 ? 18.019 5.388 -7.321 1.00 88.69 80 ASP A CA 1
ATOM 643 C C . ASP A 1 80 ? 17.883 4.013 -6.633 1.00 88.69 80 ASP A C 1
ATOM 645 O O . ASP A 1 80 ? 16.793 3.430 -6.655 1.00 88.69 80 ASP A O 1
ATOM 649 N N . PRO A 1 81 ? 18.946 3.488 -5.989 1.00 86.88 81 PRO A N 1
ATOM 650 C CA . PRO A 1 81 ? 18.916 2.190 -5.311 1.00 86.88 81 PRO A CA 1
ATOM 651 C C . PRO A 1 81 ? 17.793 2.061 -4.275 1.00 86.88 81 PRO A C 1
ATOM 653 O O . PRO A 1 81 ? 17.231 0.980 -4.099 1.00 86.88 81 PRO A O 1
ATOM 656 N N . SER A 1 82 ? 17.419 3.167 -3.623 1.00 90.81 82 SER A N 1
ATOM 657 C CA . SER A 1 82 ? 16.338 3.158 -2.638 1.00 90.81 82 SER A CA 1
ATOM 658 C C . SER A 1 82 ? 14.961 2.966 -3.282 1.00 90.81 82 SER A C 1
ATOM 660 O O . SER A 1 82 ? 14.118 2.291 -2.699 1.00 90.81 82 SER A O 1
ATOM 662 N N . LEU A 1 83 ? 14.729 3.471 -4.502 1.00 91.75 83 LEU A N 1
ATOM 663 C CA . LEU A 1 83 ? 13.466 3.243 -5.219 1.00 91.75 83 LEU A CA 1
ATOM 664 C C . LEU A 1 83 ? 13.314 1.779 -5.633 1.00 91.75 83 LEU A C 1
ATOM 666 O O . LEU A 1 83 ? 12.223 1.220 -5.515 1.00 91.75 83 LEU A O 1
ATOM 670 N N . LEU A 1 84 ? 14.403 1.152 -6.083 1.00 92.69 84 LEU A N 1
ATOM 671 C CA . LEU A 1 84 ? 14.417 -0.268 -6.424 1.00 92.69 84 LEU A CA 1
ATOM 672 C C . LEU A 1 84 ? 14.084 -1.143 -5.210 1.00 92.69 84 LEU A C 1
ATOM 674 O O . LEU A 1 84 ? 13.211 -2.006 -5.299 1.00 92.69 84 LEU A O 1
ATOM 678 N N . ASP A 1 85 ? 14.745 -0.900 -4.077 1.00 91.56 85 ASP A N 1
ATOM 679 C CA . ASP A 1 85 ? 14.503 -1.639 -2.835 1.00 91.56 85 ASP A CA 1
ATOM 680 C C . ASP A 1 85 ? 13.054 -1.480 -2.352 1.00 91.56 85 ASP A C 1
ATOM 682 O O . ASP A 1 85 ? 12.396 -2.471 -2.022 1.00 91.56 85 ASP A O 1
ATOM 686 N N . LEU A 1 86 ? 12.524 -0.253 -2.371 1.00 93.00 86 LEU A N 1
ATOM 687 C CA . LEU A 1 86 ? 11.141 0.026 -1.979 1.00 93.00 86 LEU A CA 1
ATOM 688 C C . LEU A 1 86 ? 10.134 -0.663 -2.918 1.00 93.00 86 LEU A C 1
ATOM 690 O O . LEU A 1 86 ? 9.184 -1.283 -2.438 1.00 93.00 86 LEU A O 1
ATOM 694 N N . ALA A 1 87 ? 10.368 -0.657 -4.236 1.00 92.12 87 ALA A N 1
ATOM 695 C CA . ALA A 1 87 ? 9.521 -1.368 -5.198 1.00 92.12 87 ALA A CA 1
ATOM 696 C C . ALA A 1 87 ? 9.521 -2.890 -4.963 1.00 92.12 87 ALA A C 1
ATOM 698 O O . ALA A 1 87 ? 8.463 -3.526 -4.990 1.00 92.12 87 ALA A O 1
ATOM 699 N N . ILE A 1 88 ? 10.691 -3.478 -4.687 1.00 92.31 88 ILE A N 1
ATOM 700 C CA . ILE A 1 88 ? 10.821 -4.904 -4.356 1.00 92.31 88 ILE A CA 1
ATOM 701 C C . ILE A 1 88 ? 10.007 -5.231 -3.096 1.00 92.31 88 ILE A C 1
ATOM 703 O O . ILE A 1 88 ? 9.241 -6.200 -3.082 1.00 92.31 88 ILE A O 1
ATOM 707 N N . ILE A 1 89 ? 10.129 -4.408 -2.052 1.00 90.69 89 ILE A N 1
ATOM 708 C CA . ILE A 1 89 ? 9.401 -4.587 -0.792 1.00 90.69 89 ILE A CA 1
ATOM 709 C C . ILE A 1 89 ? 7.891 -4.498 -1.010 1.00 90.69 89 ILE A C 1
ATOM 711 O O . ILE A 1 89 ? 7.164 -5.363 -0.519 1.00 90.69 89 ILE A O 1
ATOM 715 N N . ALA A 1 90 ? 7.412 -3.512 -1.771 1.00 90.00 90 ALA A N 1
ATOM 716 C CA . ALA A 1 90 ? 5.989 -3.365 -2.060 1.00 90.00 90 ALA A CA 1
ATOM 717 C C . ALA A 1 90 ? 5.414 -4.604 -2.765 1.00 90.00 90 ALA A C 1
ATOM 719 O O . ALA A 1 90 ? 4.377 -5.120 -2.347 1.00 90.00 90 ALA A O 1
ATOM 720 N N . VAL A 1 91 ? 6.121 -5.149 -3.763 1.00 90.00 91 VAL A N 1
ATOM 721 C CA . VAL A 1 91 ? 5.703 -6.379 -4.458 1.00 90.00 91 VAL A CA 1
ATOM 722 C C . VAL A 1 91 ? 5.639 -7.571 -3.504 1.00 90.00 91 VAL A C 1
ATOM 724 O O . VAL A 1 91 ? 4.683 -8.349 -3.541 1.00 90.00 91 VAL A O 1
ATOM 727 N N . PHE A 1 92 ? 6.623 -7.731 -2.616 1.00 86.19 92 PHE A N 1
ATOM 728 C CA . PHE A 1 92 ? 6.591 -8.820 -1.640 1.00 86.19 92 PHE A CA 1
ATOM 729 C C . PHE A 1 92 ? 5.487 -8.653 -0.592 1.00 86.19 92 PHE A C 1
ATOM 731 O O . PHE A 1 92 ? 4.877 -9.650 -0.206 1.00 86.19 92 PHE A O 1
ATOM 738 N N . ARG A 1 93 ? 5.198 -7.423 -0.155 1.00 86.25 93 ARG A N 1
ATOM 739 C CA . ARG A 1 93 ? 4.088 -7.128 0.762 1.00 86.25 93 ARG A CA 1
ATOM 740 C C . ARG A 1 93 ? 2.738 -7.432 0.112 1.00 86.25 93 ARG A C 1
ATOM 742 O O . ARG A 1 93 ? 1.949 -8.161 0.711 1.00 86.25 93 ARG A O 1
ATOM 749 N N . ALA A 1 94 ? 2.523 -6.996 -1.130 1.00 84.62 94 ALA A N 1
ATOM 750 C CA . ALA A 1 94 ? 1.310 -7.303 -1.890 1.00 84.62 94 ALA A CA 1
ATOM 751 C C . ALA A 1 94 ? 1.097 -8.818 -2.043 1.00 84.62 94 ALA A C 1
ATOM 753 O O . ALA A 1 94 ? 0.008 -9.332 -1.803 1.00 84.62 94 ALA A O 1
ATOM 754 N N . ARG A 1 95 ? 2.164 -9.574 -2.335 1.00 79.81 95 ARG A N 1
ATOM 755 C CA . ARG A 1 95 ? 2.114 -11.047 -2.418 1.00 79.81 95 ARG A CA 1
ATOM 756 C C . ARG A 1 95 ? 1.789 -11.744 -1.104 1.00 79.81 95 ARG A C 1
ATOM 758 O O . ARG A 1 95 ? 1.344 -12.887 -1.125 1.00 79.81 95 ARG A O 1
ATOM 765 N N . ARG A 1 96 ? 2.048 -11.089 0.026 1.00 77.94 96 ARG A N 1
ATOM 766 C CA . ARG A 1 96 ? 1.656 -11.565 1.358 1.00 77.94 96 ARG A CA 1
ATOM 767 C C . ARG A 1 96 ? 0.235 -11.132 1.735 1.00 77.94 96 ARG A C 1
ATOM 769 O O . ARG A 1 96 ? -0.173 -11.382 2.860 1.00 77.94 96 ARG A O 1
ATOM 776 N N . GLY A 1 97 ? -0.504 -10.493 0.825 1.00 71.75 97 GLY A N 1
ATOM 777 C CA . GLY A 1 97 ? -1.867 -10.017 1.063 1.00 71.75 97 GLY A CA 1
ATOM 778 C C . GLY A 1 97 ? -1.941 -8.717 1.863 1.00 71.75 97 GLY A C 1
ATOM 779 O O . GLY A 1 97 ? -3.019 -8.340 2.313 1.00 71.75 97 GLY A O 1
ATOM 780 N N . LEU A 1 98 ? -0.818 -8.017 2.059 1.00 73.75 98 LEU A N 1
ATOM 781 C CA . LEU A 1 98 ? -0.827 -6.734 2.756 1.00 73.75 98 LEU A CA 1
ATOM 782 C C . LEU A 1 98 ? -1.346 -5.641 1.821 1.00 73.75 98 LEU A C 1
ATOM 784 O O . LEU A 1 98 ? -0.801 -5.423 0.741 1.00 73.75 98 LEU A O 1
ATOM 788 N N . THR A 1 99 ? -2.380 -4.936 2.270 1.00 70.56 99 THR A N 1
ATOM 789 C CA . THR A 1 99 ? -3.056 -3.878 1.508 1.00 70.56 99 THR A CA 1
ATOM 790 C C . THR A 1 99 ? -2.401 -2.508 1.680 1.00 70.56 99 THR A C 1
ATOM 792 O O . THR A 1 99 ? -2.508 -1.654 0.803 1.00 70.56 99 THR A O 1
ATOM 795 N N . ASP A 1 100 ? -1.670 -2.295 2.777 1.00 79.19 100 ASP A N 1
ATOM 796 C CA . ASP A 1 100 ? -0.937 -1.054 3.018 1.00 79.19 100 ASP A CA 1
ATOM 797 C C . ASP A 1 100 ? 0.463 -1.103 2.389 1.00 79.19 100 ASP A C 1
ATOM 799 O O . ASP A 1 100 ? 1.455 -1.493 3.023 1.00 79.19 100 ASP A O 1
ATOM 803 N N . LEU A 1 101 ? 0.509 -0.735 1.106 1.00 83.25 101 LEU A N 1
ATOM 804 C CA . LEU A 1 101 ? 1.724 -0.728 0.287 1.00 83.25 101 LEU A CA 1
ATOM 805 C C . LEU A 1 101 ? 2.583 0.527 0.478 1.00 83.25 101 LEU A C 1
ATOM 807 O O . LEU A 1 101 ? 3.775 0.484 0.190 1.00 83.25 101 LEU A O 1
ATOM 811 N N . LEU A 1 102 ? 2.004 1.626 0.970 1.00 86.25 102 LEU A N 1
ATOM 812 C CA . LEU A 1 102 ? 2.743 2.868 1.229 1.00 86.25 102 LEU A CA 1
ATOM 813 C C . LEU A 1 102 ? 3.487 2.838 2.570 1.00 86.25 102 LEU A C 1
ATOM 815 O O . LEU A 1 102 ? 4.421 3.612 2.765 1.00 86.25 102 LEU A O 1
ATOM 819 N N . HIS A 1 103 ? 3.097 1.947 3.485 1.00 84.25 103 HIS A N 1
ATOM 820 C CA . HIS A 1 103 ? 3.832 1.740 4.725 1.00 84.25 103 HIS A CA 1
ATOM 821 C C . HIS A 1 103 ? 5.183 1.065 4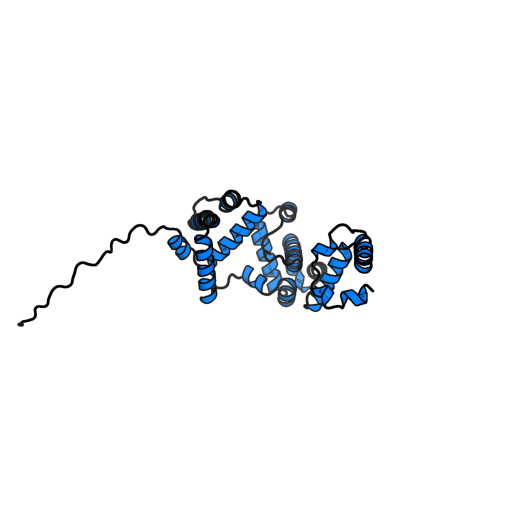.458 1.00 84.25 103 HIS A C 1
ATOM 823 O O . HIS A 1 103 ? 5.249 -0.065 3.959 1.00 84.25 103 HIS A O 1
ATOM 829 N N . VAL A 1 104 ? 6.253 1.747 4.861 1.00 86.12 104 VAL A N 1
ATOM 830 C CA . VAL A 1 104 ? 7.621 1.229 4.836 1.00 86.12 104 VAL A CA 1
ATOM 831 C C . VAL A 1 104 ? 7.978 0.719 6.236 1.00 86.12 104 VAL A C 1
ATOM 833 O O . VAL A 1 104 ? 7.905 1.509 7.178 1.00 86.12 104 VAL A O 1
ATOM 836 N N . PRO A 1 105 ? 8.361 -0.565 6.385 1.00 84.69 105 PRO A N 1
ATOM 837 C CA . PRO A 1 105 ? 8.830 -1.115 7.655 1.00 84.69 105 PRO A CA 1
ATOM 838 C C . PRO A 1 105 ? 9.988 -0.318 8.268 1.00 84.69 105 PRO A C 1
ATOM 840 O O . PRO A 1 105 ? 10.828 0.231 7.550 1.00 84.69 105 PRO A O 1
ATOM 843 N N . GLU A 1 106 ? 10.042 -0.274 9.598 1.00 80.75 106 GLU A N 1
ATOM 844 C CA . GLU A 1 106 ? 11.013 0.537 10.339 1.00 80.75 106 GLU A CA 1
ATOM 845 C C . GLU A 1 106 ? 12.466 0.120 10.071 1.00 80.75 106 GLU A C 1
ATOM 847 O O . GLU A 1 106 ? 13.324 0.973 9.854 1.00 80.75 106 GLU A O 1
ATOM 852 N N . ASP A 1 107 ? 12.734 -1.182 9.994 1.00 84.38 107 ASP A N 1
ATOM 853 C CA . ASP A 1 107 ? 14.048 -1.747 9.669 1.00 84.38 107 ASP A CA 1
ATOM 854 C C . ASP A 1 107 ? 14.545 -1.291 8.288 1.00 84.38 107 ASP A C 1
ATOM 856 O O . ASP A 1 107 ? 15.704 -0.906 8.114 1.00 84.38 107 ASP A O 1
ATOM 860 N N . VAL A 1 108 ? 13.648 -1.265 7.300 1.00 87.38 108 VAL A N 1
ATOM 861 C CA . VAL A 1 108 ? 13.939 -0.777 5.946 1.00 87.38 108 VAL A CA 1
ATOM 862 C C . VAL A 1 108 ? 14.192 0.726 5.968 1.00 87.38 108 VAL A C 1
ATOM 864 O O . VAL A 1 108 ? 15.133 1.206 5.335 1.00 87.38 108 VAL A O 1
ATOM 867 N N . ARG A 1 109 ? 13.358 1.476 6.691 1.00 92.31 109 ARG A N 1
ATOM 868 C CA . ARG A 1 109 ? 13.465 2.930 6.805 1.00 92.31 109 ARG A CA 1
ATOM 869 C C . ARG A 1 109 ? 14.798 3.348 7.427 1.00 92.31 109 ARG A C 1
ATOM 871 O O . ARG A 1 109 ? 15.452 4.242 6.892 1.00 92.31 109 ARG A O 1
ATOM 878 N N . GLN A 1 110 ? 15.213 2.672 8.498 1.00 89.75 110 GLN A N 1
ATOM 879 C CA . GLN A 1 110 ? 16.504 2.882 9.154 1.00 89.75 110 GLN A CA 1
ATOM 880 C C . GLN A 1 110 ? 17.666 2.519 8.230 1.00 89.75 110 GLN A C 1
ATOM 882 O O . GLN A 1 110 ? 18.579 3.321 8.060 1.00 89.75 110 GLN A O 1
ATOM 887 N N . ARG A 1 111 ? 17.601 1.368 7.545 1.00 91.50 111 ARG A N 1
ATOM 888 C CA . ARG A 1 111 ? 18.637 0.953 6.584 1.00 91.50 111 ARG A CA 1
ATOM 889 C C . ARG A 1 111 ? 18.829 1.957 5.444 1.00 91.50 111 ARG A C 1
ATOM 891 O O . ARG A 1 111 ? 19.941 2.116 4.951 1.00 91.50 111 ARG A O 1
ATOM 898 N N . LEU A 1 112 ? 17.751 2.613 5.016 1.00 89.38 112 LEU A N 1
ATOM 899 C CA . LEU A 1 112 ? 17.769 3.620 3.954 1.00 89.38 112 LEU A CA 1
ATOM 900 C C . LEU A 1 112 ? 17.983 5.056 4.470 1.00 89.38 112 LEU A C 1
ATOM 902 O O . LEU A 1 112 ? 18.011 5.976 3.655 1.00 89.38 112 LEU A O 1
ATOM 906 N N . ASN A 1 113 ? 18.140 5.257 5.786 1.00 91.81 113 ASN A N 1
ATOM 907 C CA . ASN A 1 113 ? 18.265 6.566 6.438 1.00 91.81 113 ASN A CA 1
ATOM 908 C C . ASN A 1 113 ? 17.144 7.556 6.057 1.00 91.81 113 ASN A C 1
ATOM 910 O O . ASN A 1 113 ? 17.404 8.726 5.780 1.00 91.81 113 ASN A O 1
ATOM 914 N N . LEU A 1 114 ? 15.890 7.089 6.016 1.00 89.50 114 LEU A N 1
ATOM 915 C CA . LEU A 1 114 ? 14.739 7.910 5.621 1.00 89.50 114 LEU A CA 1
ATOM 916 C C . LEU A 1 114 ? 13.894 8.338 6.829 1.00 89.50 114 LEU A C 1
ATOM 918 O O . LEU A 1 114 ? 13.647 7.571 7.766 1.00 89.50 114 LEU A O 1
ATOM 922 N N . THR A 1 115 ? 13.353 9.554 6.790 1.00 87.12 115 THR A N 1
ATOM 923 C CA . THR A 1 115 ? 12.249 9.921 7.691 1.00 87.12 115 THR A CA 1
ATOM 924 C C . THR A 1 115 ? 10.956 9.201 7.271 1.00 87.12 115 THR A C 1
ATOM 926 O O . THR A 1 115 ? 10.856 8.721 6.138 1.00 87.12 115 THR A O 1
ATOM 929 N N . PRO A 1 116 ? 9.930 9.099 8.140 1.00 81.94 116 PRO A N 1
ATOM 930 C CA . PRO A 1 116 ? 8.672 8.436 7.777 1.00 81.94 116 PRO A CA 1
ATOM 931 C C . PRO A 1 116 ? 7.974 9.083 6.569 1.00 81.94 116 PRO A C 1
ATOM 933 O O . PRO A 1 116 ? 7.432 8.389 5.703 1.00 81.94 116 PRO A O 1
ATOM 936 N N . THR A 1 117 ? 8.031 10.414 6.477 1.00 80.50 117 THR A N 1
ATOM 937 C CA . THR A 1 117 ? 7.467 11.183 5.360 1.00 80.50 117 THR A CA 1
ATOM 938 C C . THR A 1 117 ? 8.231 10.918 4.065 1.00 80.50 117 THR A C 1
ATOM 940 O O . THR A 1 117 ? 7.623 10.524 3.070 1.00 80.50 117 THR A O 1
ATOM 943 N N . GLN A 1 118 ? 9.565 10.991 4.099 1.00 86.62 118 GLN A N 1
ATOM 944 C CA . GLN A 1 118 ? 10.421 10.689 2.946 1.00 86.62 118 GLN A CA 1
ATOM 945 C C . GLN A 1 118 ? 10.262 9.245 2.463 1.00 86.62 118 GLN A C 1
ATOM 947 O O . GLN A 1 118 ? 10.226 8.997 1.260 1.00 86.62 118 GLN A O 1
ATOM 952 N N . ALA A 1 119 ? 10.147 8.283 3.382 1.00 88.19 119 ALA A N 1
ATOM 953 C CA . ALA A 1 119 ? 9.939 6.880 3.040 1.00 88.19 119 ALA A CA 1
ATOM 954 C C . ALA A 1 119 ? 8.616 6.679 2.287 1.00 88.19 119 ALA A C 1
ATOM 956 O O . ALA A 1 119 ? 8.583 5.992 1.266 1.00 88.19 119 ALA A O 1
ATOM 957 N N . THR A 1 120 ? 7.550 7.341 2.741 1.00 85.25 120 THR A N 1
ATOM 958 C CA . THR A 1 120 ? 6.233 7.304 2.090 1.00 85.25 120 THR A CA 1
ATOM 959 C C . THR A 1 120 ? 6.274 7.942 0.699 1.00 85.25 120 THR A C 1
ATOM 961 O O . THR A 1 120 ? 5.749 7.379 -0.263 1.00 85.25 120 THR A O 1
ATOM 964 N N . GLU A 1 121 ? 6.923 9.099 0.559 1.00 87.44 121 GLU A N 1
ATOM 965 C CA . GLU A 1 121 ? 7.077 9.788 -0.727 1.00 87.44 121 GLU A CA 1
ATOM 966 C C . GLU A 1 121 ? 7.922 8.988 -1.718 1.00 87.44 121 GLU A C 1
ATOM 968 O O . GLU A 1 121 ? 7.518 8.808 -2.870 1.00 87.44 121 GLU A O 1
ATOM 973 N N . LYS A 1 122 ? 9.060 8.443 -1.273 1.00 91.12 122 LYS A N 1
ATOM 974 C CA . LYS A 1 122 ? 9.896 7.572 -2.104 1.00 91.12 122 LYS A CA 1
ATOM 975 C C . LYS A 1 122 ? 9.162 6.295 -2.498 1.00 91.12 122 LYS A C 1
ATOM 977 O O . LYS A 1 122 ? 9.261 5.889 -3.653 1.00 91.12 122 LYS A O 1
ATOM 982 N N . MET A 1 123 ? 8.386 5.694 -1.595 1.00 92.12 123 MET A N 1
ATOM 983 C CA . MET A 1 123 ? 7.554 4.533 -1.918 1.00 92.12 123 MET A CA 1
ATOM 984 C C . MET A 1 123 ? 6.511 4.882 -2.987 1.00 92.12 123 MET A C 1
ATOM 986 O O . MET A 1 123 ? 6.384 4.170 -3.983 1.00 92.12 123 MET A O 1
ATOM 990 N N . ARG A 1 124 ? 5.822 6.024 -2.850 1.00 89.88 124 ARG A N 1
ATOM 991 C CA . ARG A 1 124 ? 4.876 6.516 -3.863 1.00 89.88 124 ARG A CA 1
ATOM 992 C C . ARG A 1 124 ? 5.558 6.710 -5.218 1.00 89.88 124 ARG A C 1
ATOM 994 O O . ARG A 1 124 ? 5.055 6.216 -6.224 1.00 89.88 124 ARG A O 1
ATOM 1001 N N . LYS A 1 125 ? 6.731 7.348 -5.240 1.00 90.75 125 LYS A N 1
ATOM 1002 C CA . LYS A 1 125 ? 7.530 7.553 -6.457 1.00 90.75 125 LYS A CA 1
ATOM 1003 C C . LYS A 1 125 ? 7.974 6.233 -7.092 1.00 90.75 125 LYS A C 1
ATOM 1005 O O . LYS A 1 125 ? 7.928 6.103 -8.315 1.00 90.75 125 LYS A O 1
ATOM 1010 N N . ALA A 1 126 ? 8.385 5.252 -6.287 1.00 92.31 126 ALA A N 1
ATOM 1011 C CA . ALA A 1 126 ? 8.788 3.932 -6.766 1.00 92.31 126 ALA A CA 1
ATOM 1012 C C . ALA A 1 126 ? 7.615 3.214 -7.448 1.00 92.31 126 ALA A C 1
ATOM 1014 O O . ALA A 1 126 ? 7.758 2.703 -8.557 1.00 92.31 126 ALA A O 1
ATOM 1015 N N . LEU A 1 127 ? 6.438 3.241 -6.821 1.00 92.12 127 LEU A N 1
ATOM 1016 C CA . LEU A 1 127 ? 5.221 2.637 -7.354 1.00 92.12 127 LEU A CA 1
ATOM 1017 C C . LEU A 1 127 ? 4.705 3.351 -8.612 1.00 92.12 127 LEU A C 1
ATOM 1019 O O . LEU A 1 127 ? 4.321 2.679 -9.566 1.00 92.12 127 LEU A O 1
ATOM 1023 N N . GLN A 1 128 ? 4.751 4.687 -8.652 1.00 91.06 128 GLN A N 1
ATOM 1024 C CA . GLN A 1 128 ? 4.424 5.471 -9.850 1.00 91.06 128 GLN A CA 1
ATOM 1025 C C . GLN A 1 128 ? 5.376 5.141 -11.001 1.00 91.06 128 GLN A C 1
ATOM 1027 O O . GLN A 1 128 ? 4.926 4.803 -12.090 1.00 91.06 128 GLN A O 1
ATOM 1032 N N . THR A 1 129 ? 6.687 5.151 -10.746 1.00 91.75 129 THR A N 1
ATOM 1033 C CA . THR A 1 129 ? 7.693 4.775 -11.751 1.00 91.75 129 THR A CA 1
ATOM 1034 C C . THR A 1 129 ? 7.455 3.354 -12.259 1.00 91.75 129 THR A C 1
ATOM 1036 O O . THR A 1 129 ? 7.476 3.122 -13.464 1.00 91.75 129 THR A O 1
ATOM 1039 N N . LEU A 1 130 ? 7.182 2.401 -11.361 1.00 91.56 130 LEU A N 1
ATOM 1040 C CA . LEU A 1 130 ? 6.898 1.017 -11.734 1.00 91.56 130 LEU A CA 1
ATOM 1041 C C . LEU A 1 130 ? 5.649 0.909 -12.619 1.00 91.56 130 LEU A C 1
ATOM 1043 O O . LEU A 1 130 ? 5.683 0.201 -13.624 1.00 91.56 130 LEU A O 1
ATOM 1047 N N . HIS A 1 131 ? 4.576 1.619 -12.265 1.00 91.62 131 HIS A N 1
ATOM 1048 C CA . HIS A 1 131 ? 3.347 1.640 -13.050 1.00 91.62 131 HIS A CA 1
ATOM 1049 C C . HIS A 1 131 ? 3.567 2.229 -14.450 1.00 91.62 1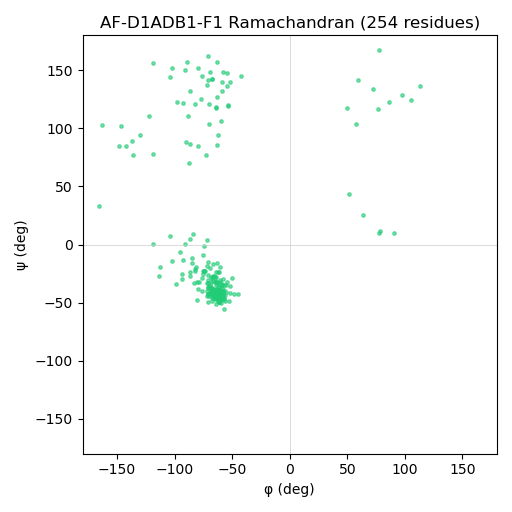31 HIS A C 1
ATOM 1051 O O . HIS A 1 131 ? 3.150 1.623 -15.433 1.00 91.62 131 HIS A O 1
ATOM 1057 N N . THR A 1 132 ? 4.274 3.357 -14.548 1.00 90.62 132 THR A N 1
ATOM 1058 C CA . THR A 1 132 ? 4.568 4.023 -15.826 1.00 90.62 132 THR A CA 1
ATOM 1059 C C . THR A 1 132 ? 5.432 3.158 -16.739 1.00 90.62 132 THR A C 1
ATOM 1061 O O . THR A 1 132 ? 5.205 3.092 -17.943 1.00 90.62 132 THR A O 1
ATOM 1064 N N . VAL A 1 133 ? 6.439 2.492 -16.176 1.00 91.94 133 VAL A N 1
ATOM 1065 C CA . VAL A 1 133 ? 7.423 1.733 -16.951 1.00 91.94 133 VAL A CA 1
ATOM 1066 C C . VAL A 1 133 ? 6.889 0.365 -17.379 1.00 91.94 133 VAL A C 1
ATOM 1068 O O . VAL A 1 133 ? 7.205 -0.104 -18.473 1.00 91.94 133 VAL A O 1
ATOM 1071 N N . ASN A 1 134 ? 6.123 -0.311 -16.520 1.00 90.62 134 ASN A N 1
ATOM 1072 C CA . ASN A 1 134 ? 5.539 -1.607 -16.846 1.00 90.62 134 ASN A CA 1
ATOM 1073 C C . ASN A 1 134 ? 4.181 -1.798 -16.143 1.00 90.62 134 ASN A C 1
ATOM 1075 O O . ASN A 1 134 ? 4.108 -2.441 -15.086 1.00 90.62 134 ASN A O 1
ATOM 1079 N N . PRO A 1 135 ? 3.088 -1.293 -16.743 1.00 89.19 135 PRO A N 1
ATOM 1080 C CA . PRO A 1 135 ? 1.758 -1.377 -16.147 1.00 89.19 135 PRO A CA 1
ATOM 1081 C C . PRO A 1 135 ? 1.263 -2.824 -16.036 1.00 89.19 135 PRO A C 1
ATOM 1083 O O . PRO A 1 135 ? 0.588 -3.164 -15.069 1.00 89.19 135 PRO A O 1
ATOM 1086 N N . ALA A 1 136 ? 1.647 -3.708 -16.963 1.00 86.31 136 ALA A N 1
ATOM 1087 C CA . ALA A 1 136 ? 1.283 -5.123 -16.905 1.00 86.31 136 ALA A CA 1
ATOM 1088 C C . ALA A 1 136 ? 1.927 -5.828 -15.698 1.00 86.31 136 ALA A C 1
ATOM 1090 O O . ALA A 1 136 ? 1.249 -6.530 -14.946 1.00 86.31 136 ALA A O 1
ATOM 1091 N N . PHE A 1 137 ? 3.223 -5.593 -15.458 1.00 89.00 137 PHE A N 1
ATOM 1092 C CA . PHE A 1 137 ? 3.913 -6.113 -14.276 1.00 89.00 137 PHE A CA 1
ATOM 1093 C C . PHE A 1 137 ? 3.324 -5.535 -12.987 1.00 89.00 137 PHE A C 1
ATOM 1095 O O . PHE A 1 137 ? 3.150 -6.277 -12.017 1.00 89.00 137 PHE A O 1
ATOM 1102 N N . PHE A 1 138 ? 3.011 -4.236 -12.976 1.00 89.56 138 PHE A N 1
ATOM 1103 C CA . PHE A 1 138 ? 2.372 -3.569 -11.845 1.00 89.56 138 PHE A CA 1
ATOM 1104 C C . PHE A 1 138 ? 1.046 -4.249 -11.488 1.00 89.56 138 PHE A C 1
ATOM 1106 O O . PHE A 1 138 ? 0.894 -4.740 -10.371 1.00 89.56 138 PHE A O 1
ATOM 1113 N N . THR A 1 139 ? 0.128 -4.367 -12.449 1.00 86.75 139 THR A N 1
ATOM 1114 C CA . THR A 1 139 ? -1.199 -4.959 -12.231 1.00 86.75 139 THR A CA 1
ATOM 1115 C C . THR A 1 139 ? -1.106 -6.419 -11.797 1.00 86.75 139 THR A C 1
ATOM 1117 O O . THR A 1 139 ? -1.777 -6.811 -10.847 1.00 86.75 139 THR A O 1
ATOM 1120 N N . ALA A 1 140 ? -0.221 -7.214 -12.408 1.00 85.19 140 ALA A N 1
ATOM 1121 C CA . ALA A 1 140 ? -0.069 -8.626 -12.055 1.00 85.19 140 ALA A CA 1
ATOM 1122 C C . ALA A 1 140 ? 0.482 -8.844 -10.630 1.00 85.19 140 ALA A C 1
ATOM 1124 O O . ALA A 1 140 ? 0.159 -9.837 -9.981 1.00 85.19 140 ALA A O 1
ATOM 1125 N N . ASN A 1 141 ? 1.325 -7.936 -10.126 1.00 85.12 141 ASN A N 1
ATOM 1126 C CA . ASN A 1 141 ? 1.992 -8.105 -8.829 1.00 85.12 141 ASN A CA 1
ATOM 1127 C C . ASN A 1 141 ? 1.327 -7.360 -7.670 1.00 85.12 141 ASN A C 1
ATOM 1129 O O . ASN A 1 141 ? 1.397 -7.833 -6.536 1.00 85.12 141 ASN A O 1
ATOM 1133 N N . LEU A 1 142 ? 0.756 -6.190 -7.941 1.00 84.94 142 LEU A N 1
ATOM 1134 C CA . LEU A 1 142 ? 0.232 -5.268 -6.934 1.00 84.94 142 LEU A CA 1
ATOM 1135 C C . LEU A 1 142 ? -1.295 -5.147 -6.997 1.00 84.94 142 LEU A C 1
ATOM 1137 O O . LEU A 1 142 ? -1.911 -4.756 -6.010 1.00 84.94 142 LEU A O 1
ATOM 1141 N N . GLY A 1 143 ? -1.906 -5.526 -8.124 1.00 78.94 143 GLY A N 1
ATOM 1142 C CA . GLY A 1 143 ? -3.342 -5.412 -8.354 1.00 78.94 143 GLY A CA 1
ATOM 1143 C C . GLY A 1 143 ? -3.794 -3.991 -8.699 1.00 78.94 143 GLY A C 1
ATOM 1144 O O . GLY A 1 143 ? -3.067 -3.010 -8.536 1.00 78.94 143 GLY A O 1
ATOM 1145 N N . THR A 1 144 ? -5.033 -3.875 -9.173 1.00 72.12 144 THR A N 1
ATOM 1146 C CA . THR A 1 144 ? -5.636 -2.596 -9.584 1.00 72.12 144 THR A CA 1
ATOM 1147 C C . THR A 1 144 ? -5.884 -1.660 -8.398 1.00 72.12 144 THR A C 1
ATOM 1149 O O . THR A 1 144 ? -5.800 -0.448 -8.543 1.00 72.12 144 THR A O 1
ATOM 1152 N N . SER A 1 145 ? -6.105 -2.199 -7.195 1.00 67.06 145 SER A N 1
ATOM 1153 C CA . SER A 1 145 ? -6.284 -1.407 -5.969 1.00 67.06 145 SER A CA 1
ATOM 1154 C C . SER A 1 145 ? -5.029 -0.626 -5.567 1.00 67.06 145 SER A C 1
ATOM 1156 O O . SER A 1 145 ? -5.133 0.448 -4.978 1.00 67.06 145 SER A O 1
ATOM 1158 N N . ALA A 1 146 ? -3.836 -1.112 -5.929 1.00 73.62 146 ALA A N 1
ATOM 1159 C CA . ALA A 1 146 ? -2.592 -0.381 -5.711 1.00 73.62 146 ALA A CA 1
ATOM 1160 C C . ALA A 1 146 ? -2.507 0.892 -6.567 1.00 73.62 146 ALA A C 1
ATOM 1162 O O . ALA A 1 146 ? -1.862 1.854 -6.159 1.00 73.62 146 ALA A O 1
ATOM 1163 N N . PHE A 1 147 ? -3.172 0.927 -7.726 1.00 67.19 147 PHE A N 1
ATOM 1164 C CA . PHE A 1 147 ? -3.226 2.117 -8.575 1.00 67.19 147 PHE A CA 1
ATOM 1165 C C . PHE A 1 147 ? -4.013 3.253 -7.904 1.00 67.19 147 PHE A C 1
ATOM 1167 O O . PHE A 1 147 ? -3.564 4.401 -7.920 1.00 67.19 147 PHE A O 1
ATOM 1174 N N . SER A 1 148 ? -5.112 2.923 -7.215 1.00 67.31 148 SER A N 1
ATOM 1175 C CA . SER A 1 148 ? -5.919 3.872 -6.433 1.00 67.31 148 SER A CA 1
ATOM 1176 C C . SER A 1 148 ? -5.143 4.526 -5.280 1.00 67.31 148 SER A C 1
ATOM 1178 O O . SER A 1 148 ? -5.481 5.627 -4.857 1.00 67.31 148 SER A O 1
ATOM 1180 N N . LEU A 1 149 ? -4.073 3.890 -4.782 1.00 68.44 149 LEU A N 1
ATOM 1181 C CA . LEU A 1 149 ? -3.178 4.482 -3.775 1.00 68.44 149 LEU A CA 1
ATOM 1182 C C . LEU A 1 149 ? -2.228 5.543 -4.359 1.00 68.44 149 LEU A C 1
ATOM 1184 O O . LEU A 1 149 ? -1.701 6.372 -3.615 1.00 68.44 149 LEU A O 1
ATOM 1188 N N . LEU A 1 150 ? -1.963 5.493 -5.669 1.00 67.81 150 LEU A N 1
ATOM 1189 C CA . LEU A 1 150 ? -1.044 6.402 -6.369 1.00 67.81 150 LEU A CA 1
ATOM 1190 C C . LEU A 1 150 ? -1.759 7.606 -6.966 1.00 67.81 150 LEU A C 1
ATOM 1192 O O . LEU A 1 150 ? -1.158 8.673 -7.081 1.00 67.81 150 LEU A O 1
ATOM 1196 N N . HIS A 1 151 ? -3.022 7.409 -7.325 1.00 61.53 151 HIS A N 1
ATOM 1197 C CA . HIS A 1 151 ? -3.911 8.418 -7.867 1.00 61.53 151 HIS A CA 1
ATOM 1198 C C . HIS A 1 151 ? -5.200 8.328 -7.051 1.00 61.53 151 HIS A C 1
ATOM 1200 O O . HIS A 1 151 ? -6.037 7.477 -7.363 1.00 61.53 151 HIS A O 1
ATOM 1206 N N . PRO A 1 152 ? -5.363 9.133 -5.984 1.00 54.66 152 PRO A N 1
ATOM 1207 C CA . PRO A 1 152 ? -6.671 9.259 -5.365 1.00 54.66 152 PRO A CA 1
ATOM 1208 C C . PRO A 1 152 ? -7.609 9.783 -6.454 1.00 54.66 152 PRO A C 1
ATOM 1210 O O . PRO A 1 152 ? -7.481 10.924 -6.898 1.00 54.66 152 PRO A O 1
ATOM 1213 N N . ALA A 1 153 ? -8.477 8.911 -6.967 1.00 47.59 153 ALA A N 1
ATOM 1214 C CA . ALA A 1 153 ? -9.488 9.311 -7.929 1.00 47.59 153 ALA A CA 1
ATOM 1215 C C . ALA A 1 153 ? -10.350 10.416 -7.293 1.00 47.59 153 ALA A C 1
ATOM 1217 O O . ALA A 1 153 ? -10.534 10.404 -6.070 1.00 47.59 153 ALA A O 1
ATOM 1218 N N . PRO A 1 154 ? -10.890 11.367 -8.079 1.00 52.28 154 PRO A N 1
ATOM 1219 C CA . PRO A 1 154 ? -11.958 12.215 -7.572 1.00 52.28 154 PRO A CA 1
ATOM 1220 C C . PRO A 1 154 ? -13.056 11.291 -7.046 1.00 52.28 154 PRO A C 1
ATOM 1222 O O . PRO A 1 154 ? -13.547 10.434 -7.781 1.00 52.28 154 PRO A O 1
ATOM 1225 N N . THR A 1 155 ? -13.365 11.412 -5.755 1.00 56.38 155 THR A N 1
ATOM 1226 C CA . THR A 1 155 ? -14.267 10.493 -5.067 1.00 56.38 155 THR A CA 1
ATOM 1227 C C . THR A 1 155 ? -15.580 10.402 -5.826 1.00 56.38 155 THR A C 1
ATOM 1229 O O . THR A 1 155 ? -16.268 11.413 -5.998 1.00 56.38 155 THR A O 1
ATOM 1232 N N . THR A 1 156 ? -15.939 9.209 -6.296 1.00 60.66 156 THR A N 1
ATOM 1233 C CA . THR A 1 156 ? -17.207 9.058 -7.007 1.00 60.66 156 THR A CA 1
ATOM 1234 C C . THR A 1 156 ? -18.371 9.232 -6.014 1.00 60.66 156 THR A C 1
ATOM 1236 O O . THR A 1 156 ? -18.238 8.885 -4.834 1.00 60.66 156 THR A O 1
ATOM 1239 N N . PRO A 1 157 ? -19.535 9.764 -6.439 1.00 64.31 157 PRO A N 1
ATOM 1240 C CA . PRO A 1 157 ? -20.703 9.916 -5.570 1.00 64.31 157 PRO A CA 1
ATOM 1241 C C . PRO A 1 157 ? -21.081 8.658 -4.753 1.00 64.31 157 PRO A C 1
ATOM 1243 O O . PRO A 1 157 ? -21.347 8.811 -3.559 1.00 64.31 157 PRO A O 1
ATOM 1246 N N . PRO A 1 158 ? -21.068 7.423 -5.307 1.00 70.62 158 PRO A N 1
ATOM 1247 C CA . PRO A 1 158 ? -21.390 6.224 -4.526 1.00 70.62 158 PRO A CA 1
ATOM 1248 C C . PRO A 1 158 ? -20.337 5.888 -3.458 1.00 70.62 158 PRO A C 1
ATOM 1250 O O . PRO A 1 158 ? -20.701 5.507 -2.345 1.00 70.62 158 PRO A O 1
ATOM 1253 N N . GLU A 1 159 ? -19.045 6.084 -3.741 1.00 69.12 159 GLU A N 1
ATOM 1254 C CA . GLU A 1 159 ? -17.965 5.857 -2.767 1.00 69.12 159 GLU A CA 1
ATOM 1255 C C . GLU A 1 159 ? -18.040 6.847 -1.603 1.00 69.12 159 GLU A C 1
ATOM 1257 O O . GLU A 1 159 ? -17.838 6.468 -0.448 1.00 69.12 159 GLU A O 1
ATOM 1262 N N . ARG A 1 160 ? -18.400 8.106 -1.887 1.00 75.88 160 ARG A N 1
ATOM 1263 C CA . ARG A 1 160 ? -18.637 9.118 -0.853 1.00 75.88 160 ARG A CA 1
ATOM 1264 C C . ARG A 1 160 ? -19.796 8.713 0.059 1.00 75.88 160 ARG A C 1
ATOM 1266 O O . ARG A 1 160 ? -19.639 8.767 1.275 1.00 75.88 160 ARG A O 1
ATOM 1273 N N . VAL A 1 161 ? -20.924 8.259 -0.490 1.00 76.81 161 VAL A N 1
ATOM 1274 C CA . VAL A 1 161 ? -22.082 7.808 0.309 1.00 76.81 161 VAL A CA 1
ATOM 1275 C C . VAL A 1 161 ? -21.716 6.608 1.191 1.00 76.81 161 VAL A C 1
ATOM 1277 O O . VAL A 1 161 ? -22.055 6.579 2.378 1.00 76.81 161 VAL A O 1
ATOM 1280 N N . GLN A 1 162 ? -20.964 5.642 0.658 1.00 80.00 162 GLN A N 1
ATOM 1281 C CA . GLN A 1 162 ? -20.516 4.482 1.431 1.00 80.00 162 GLN A CA 1
ATOM 1282 C C . GLN A 1 162 ? -19.522 4.874 2.537 1.00 80.00 162 GLN A C 1
ATOM 1284 O O . GLN A 1 162 ? -19.656 4.417 3.678 1.00 80.00 162 GLN A O 1
ATOM 1289 N N . ALA A 1 163 ? -18.578 5.773 2.248 1.00 78.88 163 ALA A N 1
ATOM 1290 C CA . ALA A 1 163 ? -17.655 6.312 3.244 1.00 78.88 163 ALA A CA 1
ATOM 1291 C C . ALA A 1 163 ? -18.396 7.069 4.358 1.00 78.88 163 ALA A C 1
ATOM 1293 O O . ALA A 1 163 ? -18.139 6.828 5.536 1.00 78.88 163 ALA A O 1
ATOM 1294 N N . GLN A 1 164 ? -19.376 7.902 4.000 1.00 83.19 164 GLN A N 1
ATOM 1295 C CA . GLN A 1 164 ? -20.230 8.628 4.943 1.00 83.19 164 GLN A CA 1
ATOM 1296 C C . GLN A 1 164 ? -21.039 7.683 5.844 1.00 83.19 164 GLN A C 1
ATOM 1298 O O . GLN A 1 164 ? -21.107 7.888 7.057 1.00 83.19 164 GLN A O 1
ATOM 1303 N N . SER A 1 165 ? -21.616 6.613 5.286 1.00 84.50 165 SER A N 1
ATOM 1304 C CA . SER A 1 165 ? -22.339 5.606 6.079 1.00 84.50 165 SER A CA 1
ATOM 1305 C C . SER A 1 165 ? -21.425 4.888 7.083 1.00 84.50 165 SER A C 1
ATOM 1307 O O . SER A 1 165 ? -21.775 4.747 8.255 1.00 84.50 165 SER A O 1
ATOM 1309 N N . THR A 1 166 ? -20.212 4.528 6.651 1.00 84.06 166 THR A N 1
ATOM 1310 C CA . THR A 1 166 ? -19.207 3.872 7.496 1.00 84.06 166 THR A CA 1
ATOM 1311 C C . THR A 1 166 ? -18.726 4.811 8.600 1.00 84.06 166 THR A C 1
ATOM 1313 O O . THR A 1 166 ? -18.621 4.410 9.757 1.00 84.06 166 THR A O 1
ATOM 1316 N N . LEU A 1 167 ? -18.477 6.081 8.268 1.00 85.94 167 LEU A N 1
ATOM 1317 C CA . LEU A 1 167 ? -18.031 7.081 9.232 1.00 85.94 167 LEU A CA 1
ATOM 1318 C C . LEU A 1 167 ? -19.110 7.378 10.281 1.00 85.94 167 LEU A C 1
ATOM 1320 O O . LEU A 1 167 ? -18.780 7.465 11.458 1.00 85.94 167 LEU A O 1
ATOM 1324 N N . ARG A 1 168 ? -20.397 7.435 9.901 1.00 84.50 168 ARG A N 1
ATOM 1325 C CA . ARG A 1 168 ? -21.511 7.547 10.865 1.00 84.50 168 ARG A CA 1
ATOM 1326 C C . ARG A 1 168 ? -21.534 6.384 11.852 1.00 84.50 168 ARG A C 1
ATOM 1328 O O . ARG A 1 168 ? -21.630 6.625 13.051 1.00 84.50 168 ARG A O 1
ATOM 1335 N N . ALA A 1 169 ? -21.387 5.150 11.369 1.00 83.75 169 ALA A N 1
ATOM 1336 C CA . ALA A 1 169 ? -21.339 3.970 12.234 1.00 83.75 169 ALA A CA 1
ATOM 1337 C C . ALA A 1 169 ? -20.132 3.999 13.197 1.00 83.75 169 ALA A C 1
ATOM 1339 O O . ALA A 1 169 ? -20.238 3.619 14.365 1.00 83.75 169 ALA A O 1
ATOM 1340 N N . LEU A 1 170 ? -18.982 4.502 12.740 1.00 84.31 170 LEU A N 1
ATOM 1341 C CA . LEU A 1 170 ? -17.808 4.675 13.598 1.00 84.31 170 LEU A CA 1
ATOM 1342 C C . LEU A 1 170 ? -17.984 5.809 14.612 1.00 84.31 170 LEU A C 1
ATOM 1344 O O . LEU A 1 170 ? -17.547 5.668 15.747 1.00 84.31 170 LEU A O 1
ATOM 1348 N N . LEU A 1 171 ? -18.656 6.901 14.244 1.00 82.50 171 LEU A N 1
ATOM 1349 C CA . LEU A 1 171 ? -18.936 8.027 15.139 1.00 82.50 171 LEU A CA 1
ATOM 1350 C C . LEU A 1 171 ? -19.969 7.694 16.223 1.00 82.50 171 LEU A C 1
ATOM 1352 O O . LEU A 1 171 ? -19.913 8.280 17.305 1.00 82.50 171 LEU A O 1
ATOM 1356 N N . THR A 1 172 ? -20.868 6.735 15.972 1.00 80.12 172 THR A N 1
ATOM 1357 C CA . THR A 1 172 ? -21.730 6.163 17.021 1.00 80.12 172 THR A CA 1
ATOM 1358 C C . THR A 1 172 ? -20.951 5.309 18.026 1.00 80.12 172 THR A C 1
ATOM 1360 O O . THR A 1 172 ? -21.403 5.118 19.153 1.00 80.12 172 THR A O 1
ATOM 1363 N N . SER A 1 173 ? -19.754 4.840 17.661 1.00 75.50 173 SER A N 1
ATOM 1364 C CA . SER A 1 173 ? -18.854 4.113 18.552 1.00 75.50 173 SER A CA 1
ATOM 1365 C C . SER A 1 173 ? -17.937 5.088 19.304 1.00 75.50 173 SER A C 1
ATOM 1367 O O . SER A 1 173 ? -17.020 5.692 18.741 1.00 75.50 173 SER A O 1
ATOM 1369 N N . HIS A 1 174 ? -18.161 5.214 20.616 1.00 70.31 174 HIS A N 1
ATOM 1370 C CA . HIS A 1 174 ? -17.386 6.070 21.526 1.00 70.31 174 HIS A CA 1
ATOM 1371 C C . HIS A 1 174 ? -15.851 6.017 21.367 1.00 70.31 174 HIS A C 1
ATOM 1373 O O . HIS A 1 174 ? -15.232 7.083 21.388 1.00 70.31 174 HIS A O 1
ATOM 1379 N N . PRO A 1 175 ? -15.198 4.852 21.178 1.00 82.56 175 PRO A N 1
ATOM 1380 C CA . PRO A 1 175 ? -13.737 4.800 21.130 1.00 82.56 175 PRO A CA 1
ATOM 1381 C C . PRO A 1 175 ? -13.110 5.406 19.862 1.00 82.56 175 PRO A C 1
ATOM 1383 O O . PRO A 1 175 ? -11.925 5.739 19.877 1.00 82.56 175 PRO A O 1
ATOM 1386 N N . HIS A 1 176 ? -13.865 5.579 18.769 1.00 83.75 176 HIS A N 1
ATOM 1387 C CA . HIS A 1 176 ? -13.339 6.138 17.513 1.00 83.75 176 HIS A CA 1
ATOM 1388 C C . HIS A 1 176 ? -13.540 7.651 17.387 1.00 83.75 176 HIS A C 1
ATOM 1390 O O . HIS A 1 176 ? -12.754 8.318 16.711 1.00 83.75 176 HIS A O 1
ATOM 1396 N N . ARG A 1 177 ? -14.544 8.209 18.074 1.00 85.56 177 ARG A N 1
ATOM 1397 C CA . ARG A 1 177 ? -14.866 9.643 18.063 1.00 85.56 177 ARG A CA 1
ATOM 1398 C C . ARG A 1 177 ? -13.674 10.565 18.390 1.00 85.56 177 ARG A C 1
ATOM 1400 O O . ARG A 1 177 ? -13.442 11.479 17.600 1.00 85.56 177 ARG A O 1
ATOM 1407 N N . PRO A 1 178 ? -12.876 10.348 19.459 1.00 85.81 178 PRO A N 1
ATOM 1408 C CA . PRO A 1 178 ? -11.757 11.246 19.771 1.00 85.81 178 PRO 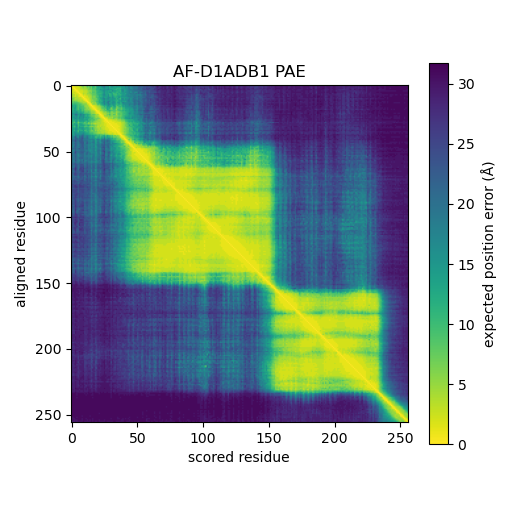A CA 1
ATOM 1409 C C . PRO A 1 178 ? -10.632 11.183 18.727 1.00 85.81 178 PRO A C 1
ATOM 1411 O O . PRO A 1 178 ? -9.951 12.177 18.489 1.00 85.81 178 PRO A O 1
ATOM 1414 N N . ILE A 1 179 ? -10.456 10.036 18.064 1.00 87.31 179 ILE A N 1
ATOM 1415 C CA . ILE A 1 179 ? -9.450 9.854 17.010 1.00 87.31 179 ILE A CA 1
ATOM 1416 C C . ILE A 1 179 ? -9.872 10.616 15.748 1.00 87.31 179 ILE A C 1
ATOM 1418 O O . ILE A 1 179 ? -9.058 11.308 15.144 1.00 87.31 179 ILE A O 1
ATOM 1422 N N . ILE A 1 180 ? -11.150 10.512 15.367 1.00 87.00 180 ILE A N 1
ATOM 1423 C CA . ILE A 1 180 ? -11.711 11.210 14.201 1.00 87.00 180 ILE A CA 1
ATOM 1424 C C . ILE A 1 180 ? -11.690 12.731 14.425 1.00 87.00 180 ILE A C 1
ATOM 1426 O O . ILE A 1 180 ? -11.308 13.466 13.517 1.00 87.00 180 ILE A O 1
ATOM 1430 N N . ALA A 1 181 ? -12.001 13.199 15.639 1.00 85.44 181 ALA A N 1
ATOM 1431 C CA . ALA A 1 181 ? -11.900 14.614 16.002 1.00 85.44 181 ALA A CA 1
ATOM 1432 C C . ALA A 1 181 ? -10.465 15.148 15.890 1.00 85.44 181 ALA A C 1
ATOM 1434 O O . ALA A 1 181 ? -10.241 16.178 15.260 1.00 85.44 181 ALA A O 1
ATOM 1435 N N . ALA A 1 182 ? -9.482 14.409 16.414 1.00 84.06 182 ALA A N 1
ATOM 1436 C CA . ALA A 1 182 ? -8.076 14.783 16.292 1.00 84.06 182 ALA A CA 1
ATOM 1437 C C . ALA A 1 182 ? -7.603 14.843 14.832 1.00 84.06 182 ALA A C 1
ATOM 1439 O O . ALA A 1 182 ? -6.771 15.673 14.485 1.00 84.06 182 ALA A O 1
ATOM 1440 N N . LEU A 1 183 ? -8.133 13.983 13.959 1.00 84.50 183 LEU A N 1
ATOM 1441 C CA . LEU A 1 183 ? -7.796 14.016 12.536 1.00 84.50 183 LEU A CA 1
ATOM 1442 C C . LEU A 1 183 ? -8.364 15.237 11.812 1.00 84.50 183 LEU A C 1
ATOM 1444 O O . LEU A 1 183 ? -7.681 15.772 10.942 1.00 84.50 183 LEU A O 1
ATOM 1448 N N . CYS A 1 184 ? -9.567 15.684 12.173 1.00 82.50 184 CYS A N 1
ATOM 1449 C CA . CYS A 1 184 ? -10.143 16.910 11.617 1.00 82.50 184 CYS A CA 1
ATOM 1450 C C . CYS A 1 184 ? -9.388 18.146 12.131 1.00 82.50 184 CYS A C 1
ATOM 1452 O O . CYS A 1 184 ? -8.952 18.965 11.333 1.00 82.50 184 CYS A O 1
ATOM 1454 N N . ALA A 1 185 ? -9.091 18.203 13.433 1.00 79.25 185 ALA A N 1
ATOM 1455 C CA . ALA A 1 185 ? -8.261 19.252 14.029 1.00 79.25 185 ALA A CA 1
ATOM 1456 C C . ALA A 1 185 ? -6.874 19.354 13.363 1.00 79.25 185 ALA A C 1
ATOM 1458 O O . ALA A 1 185 ? -6.417 20.442 13.020 1.00 79.25 185 ALA A O 1
ATOM 1459 N N . LEU A 1 186 ? -6.222 18.214 13.098 1.00 78.00 186 LEU A N 1
ATOM 1460 C CA . LEU A 1 186 ? -4.957 18.181 12.359 1.00 78.00 186 LEU A CA 1
ATOM 1461 C C . LEU A 1 186 ? -5.100 18.732 10.929 1.00 78.00 186 LEU A C 1
ATOM 1463 O O . LEU A 1 186 ? -4.203 19.421 10.450 1.00 78.00 186 LEU A O 1
ATOM 1467 N N . ALA A 1 187 ? -6.211 18.438 10.245 1.00 73.19 187 ALA A N 1
ATOM 1468 C CA . ALA A 1 187 ? -6.488 18.963 8.907 1.00 73.19 187 ALA A CA 1
ATOM 1469 C C . ALA A 1 187 ? -6.749 20.481 8.913 1.00 73.19 187 ALA A C 1
ATOM 1471 O O . ALA A 1 187 ? -6.341 21.164 7.976 1.00 73.19 187 ALA A O 1
ATOM 1472 N N . ALA A 1 188 ? -7.336 21.008 9.992 1.00 74.69 188 ALA A N 1
ATOM 1473 C CA . ALA A 1 188 ? -7.506 22.439 10.245 1.00 74.69 188 ALA A CA 1
ATOM 1474 C C . ALA A 1 188 ? -6.202 23.157 10.667 1.00 74.69 188 ALA A C 1
ATOM 1476 O O . ALA A 1 188 ? -6.195 24.372 10.857 1.00 74.69 188 ALA A O 1
ATOM 1477 N N . GLY A 1 189 ? -5.084 22.429 10.788 1.00 72.56 189 GLY A N 1
ATOM 1478 C CA . GLY A 1 189 ? -3.773 22.981 11.138 1.00 72.56 189 GLY A CA 1
ATOM 1479 C C . GLY A 1 189 ? -3.467 23.008 12.637 1.00 72.56 189 GLY A C 1
ATOM 1480 O O . GLY A 1 189 ? -2.459 23.590 13.041 1.00 72.56 189 GLY A O 1
ATOM 1481 N N . GLU A 1 190 ? -4.290 22.374 13.475 1.00 75.88 190 GLU A N 1
ATOM 1482 C CA . GLU A 1 190 ? -4.019 22.260 14.906 1.00 75.88 190 GLU A CA 1
ATOM 1483 C C . GLU A 1 190 ? -2.936 21.215 15.200 1.00 75.88 190 GLU A C 1
ATOM 1485 O O . GLU A 1 190 ? -2.853 20.152 14.576 1.00 75.88 190 GLU A O 1
ATOM 1490 N N . ASN A 1 191 ? -2.116 21.487 16.216 1.00 76.81 191 ASN A N 1
ATOM 1491 C CA . ASN A 1 191 ? -1.064 20.571 16.642 1.00 76.81 191 ASN A CA 1
ATOM 1492 C C . ASN A 1 191 ? -1.641 19.438 17.505 1.00 76.81 191 ASN A C 1
ATOM 1494 O O . ASN A 1 191 ? -1.643 19.503 18.735 1.00 76.81 191 ASN A O 1
ATOM 1498 N N . THR A 1 192 ? -2.141 18.394 16.849 1.00 81.62 192 THR A N 1
ATOM 1499 C CA . THR A 1 192 ? -2.694 17.202 17.500 1.00 81.62 192 THR A CA 1
ATOM 1500 C C . THR A 1 192 ? -1.912 15.943 17.123 1.00 81.62 192 THR A C 1
ATOM 1502 O O . THR A 1 192 ? -1.258 15.868 16.084 1.00 81.62 192 THR A O 1
ATOM 1505 N N . ALA A 1 193 ? -1.975 14.915 17.979 1.00 84.00 193 ALA A N 1
ATOM 1506 C CA . ALA A 1 193 ? -1.304 13.629 17.764 1.00 84.00 193 ALA A CA 1
ATOM 1507 C C . ALA A 1 193 ? -2.319 12.466 17.679 1.00 84.00 193 ALA A C 1
ATOM 1509 O O . ALA A 1 193 ? -2.461 11.701 18.642 1.00 84.00 193 ALA A O 1
ATOM 1510 N N . PRO A 1 194 ? -3.014 12.279 16.537 1.00 80.44 194 PRO A N 1
ATOM 1511 C CA . PRO A 1 194 ? -4.072 11.272 16.384 1.00 80.44 194 PRO A CA 1
ATOM 1512 C C . PRO A 1 194 ? -3.624 9.838 16.689 1.00 80.44 194 PRO A C 1
ATOM 1514 O O . PRO A 1 194 ? -4.385 9.054 17.252 1.00 80.44 194 PRO A O 1
ATOM 1517 N N . THR A 1 195 ? -2.374 9.495 16.364 1.00 79.06 195 THR A N 1
ATOM 1518 C CA . THR A 1 195 ? -1.789 8.173 16.650 1.00 79.06 195 THR A CA 1
ATOM 1519 C C . THR A 1 195 ? -1.711 7.902 18.145 1.00 79.06 195 THR A C 1
ATOM 1521 O O . THR A 1 195 ? -1.984 6.788 18.586 1.00 79.06 195 THR A O 1
ATOM 1524 N N . GLU A 1 196 ? -1.384 8.918 18.940 1.00 79.62 196 GLU A N 1
ATOM 1525 C CA . GLU A 1 196 ? -1.236 8.750 20.382 1.00 79.62 196 GLU A CA 1
ATOM 1526 C C . GLU A 1 196 ? -2.586 8.707 21.095 1.00 79.62 196 GLU A C 1
ATOM 1528 O O . GLU A 1 196 ? -2.769 7.946 22.046 1.00 79.62 196 GLU A O 1
ATOM 1533 N N . ILE A 1 197 ? -3.571 9.430 20.561 1.00 83.75 197 ILE A N 1
ATOM 1534 C CA . ILE A 1 197 ? -4.970 9.320 20.979 1.00 83.75 197 ILE A CA 1
ATOM 1535 C C . ILE A 1 197 ? -5.502 7.916 20.660 1.00 83.75 197 ILE A C 1
ATOM 1537 O O . ILE A 1 197 ? -6.066 7.270 21.537 1.00 83.75 197 ILE A O 1
ATOM 1541 N N . ALA A 1 198 ? -5.233 7.379 19.465 1.00 84.06 198 ALA A N 1
ATOM 1542 C CA . ALA A 1 198 ? -5.639 6.023 19.094 1.00 84.06 198 ALA A CA 1
ATOM 1543 C C . ALA A 1 198 ? -5.025 4.945 20.001 1.00 84.06 198 ALA A C 1
ATOM 1545 O O . ALA A 1 198 ? -5.715 4.002 20.389 1.00 84.06 198 ALA A O 1
ATOM 1546 N N . ARG A 1 199 ? -3.755 5.095 20.395 1.00 87.81 199 ARG A N 1
ATOM 1547 C CA . ARG A 1 199 ? -3.112 4.177 21.348 1.00 87.81 199 ARG A CA 1
ATOM 1548 C C . ARG A 1 199 ? -3.787 4.197 22.714 1.00 87.81 199 ARG A C 1
ATOM 1550 O O . ARG A 1 199 ? -4.055 3.132 23.261 1.00 87.81 199 ARG A O 1
ATOM 1557 N N . ARG A 1 200 ? -4.083 5.383 23.252 1.00 85.56 200 ARG A N 1
ATOM 1558 C CA . ARG A 1 200 ? -4.708 5.527 24.578 1.00 85.56 200 ARG A CA 1
ATOM 1559 C C . ARG A 1 200 ? -6.166 5.078 24.589 1.00 85.56 200 ARG A C 1
ATOM 1561 O O . ARG A 1 200 ? -6.575 4.401 25.521 1.00 85.56 200 ARG A O 1
ATOM 1568 N N . SER A 1 201 ? -6.935 5.429 23.560 1.00 83.38 201 SER A N 1
ATOM 1569 C CA . SER A 1 201 ? -8.374 5.148 23.503 1.00 83.38 201 SER A CA 1
ATOM 1570 C C . SER A 1 201 ? -8.703 3.691 23.171 1.00 83.38 201 SER A C 1
ATOM 1572 O O . SER A 1 201 ? -9.745 3.204 23.594 1.00 83.38 201 SER A O 1
ATOM 1574 N N . LEU A 1 202 ? -7.841 2.995 22.419 1.00 83.31 202 LEU A N 1
ATOM 1575 C CA . LEU A 1 202 ? -8.092 1.624 21.949 1.00 83.31 202 LEU A CA 1
ATOM 1576 C C . LEU A 1 202 ? -7.068 0.593 22.454 1.00 83.31 202 LEU A C 1
ATOM 1578 O O . LEU A 1 202 ? -7.159 -0.575 22.088 1.00 83.31 202 LEU A O 1
ATOM 1582 N N . GLY A 1 203 ? -6.077 0.999 23.256 1.00 84.50 203 GLY A N 1
ATOM 1583 C CA . GLY A 1 203 ? -5.041 0.095 23.776 1.00 84.50 203 GLY A CA 1
ATOM 1584 C C . GLY A 1 203 ? -4.154 -0.527 22.690 1.00 84.50 203 GLY A C 1
ATOM 1585 O O . GLY A 1 203 ? -3.627 -1.622 22.869 1.00 84.50 203 GLY A O 1
ATOM 1586 N N . LEU A 1 204 ? -4.021 0.134 21.537 1.00 84.00 204 LEU A N 1
ATOM 1587 C CA . LEU A 1 204 ? -3.332 -0.422 20.371 1.00 84.00 204 LEU A CA 1
ATOM 1588 C C . LEU A 1 204 ? -1.807 -0.322 20.484 1.00 84.00 204 LEU A C 1
ATOM 1590 O O . LEU A 1 204 ? -1.255 0.619 21.063 1.00 84.00 204 LEU A O 1
ATOM 1594 N N . SER A 1 205 ? -1.114 -1.262 19.833 1.00 80.44 205 SER A N 1
ATOM 1595 C CA . SER A 1 205 ? 0.323 -1.137 19.582 1.00 80.44 205 SER A CA 1
ATOM 1596 C C . SER A 1 205 ? 0.617 0.079 18.680 1.00 80.44 205 SER A C 1
ATOM 1598 O O . SER A 1 205 ? -0.262 0.509 17.924 1.00 80.44 205 SER A O 1
ATOM 1600 N N . PRO A 1 206 ? 1.842 0.642 18.710 1.00 73.44 206 PRO A N 1
ATOM 1601 C CA . PRO A 1 206 ? 2.197 1.802 17.886 1.00 73.44 206 PRO A CA 1
ATOM 1602 C C . PRO A 1 206 ? 1.949 1.596 16.388 1.00 73.44 206 PRO A C 1
ATOM 1604 O O . PRO A 1 206 ? 1.417 2.477 15.714 1.00 73.44 206 PRO A O 1
ATOM 1607 N N . GLU A 1 207 ? 2.267 0.406 15.879 1.00 72.00 207 GLU A N 1
ATOM 1608 C CA . GLU A 1 207 ? 2.058 0.038 14.477 1.00 72.00 207 GLU A CA 1
ATOM 1609 C C . GLU A 1 207 ? 0.566 -0.063 14.134 1.00 72.00 207 GLU A C 1
ATOM 1611 O O . GLU A 1 207 ? 0.111 0.508 13.139 1.00 72.00 207 GLU A O 1
ATOM 1616 N N . ALA A 1 208 ? -0.226 -0.724 14.986 1.00 69.25 208 ALA A N 1
ATOM 1617 C CA . ALA A 1 208 ? -1.665 -0.868 14.781 1.00 69.25 208 ALA A CA 1
ATOM 1618 C C . ALA A 1 208 ? -2.394 0.485 14.834 1.00 69.25 208 ALA A C 1
ATOM 1620 O O . ALA A 1 208 ? -3.279 0.743 14.015 1.00 69.25 208 ALA A O 1
ATOM 1621 N N . ALA A 1 209 ? -1.988 1.378 15.742 1.00 74.88 209 ALA A N 1
ATOM 1622 C CA . ALA A 1 209 ? -2.526 2.731 15.833 1.00 74.88 209 ALA A CA 1
ATOM 1623 C C . ALA A 1 209 ? -2.213 3.559 14.580 1.00 74.88 209 ALA A C 1
ATOM 1625 O O . ALA A 1 209 ? -3.092 4.244 14.060 1.00 74.88 209 ALA A O 1
ATOM 1626 N N . HIS A 1 210 ? -0.991 3.453 14.050 1.00 74.88 210 HIS A N 1
ATOM 1627 C CA . HIS A 1 210 ? -0.602 4.158 12.832 1.00 74.88 210 HIS A CA 1
ATOM 1628 C C . HIS A 1 210 ? -1.398 3.674 11.607 1.00 74.88 210 HIS A C 1
ATOM 1630 O O . HIS A 1 210 ? -1.880 4.486 10.813 1.00 74.88 210 HIS A O 1
ATOM 1636 N N . HIS A 1 211 ? -1.602 2.359 11.477 1.00 75.56 211 HIS A N 1
ATOM 1637 C CA . HIS A 1 211 ? -2.441 1.792 10.418 1.00 75.56 211 HIS A CA 1
ATOM 1638 C C . HIS A 1 211 ? -3.905 2.226 10.536 1.00 75.56 211 HIS A C 1
ATOM 1640 O O . HIS A 1 211 ? -4.519 2.586 9.528 1.00 75.56 211 HIS A O 1
ATOM 1646 N N . LEU A 1 212 ? -4.465 2.220 11.749 1.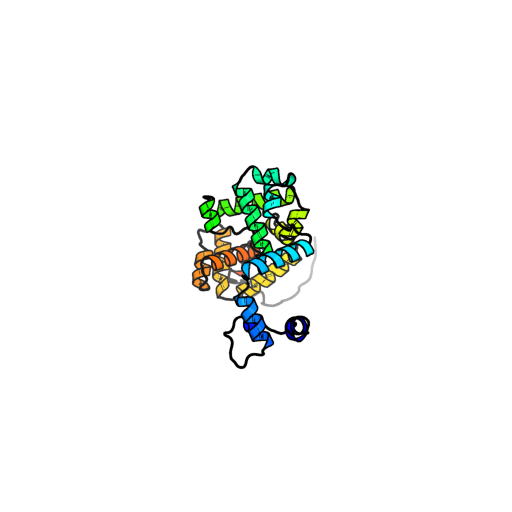00 80.00 212 LEU A N 1
ATOM 1647 C CA . LEU A 1 212 ? -5.832 2.676 11.987 1.00 80.00 212 LEU A CA 1
ATOM 1648 C C . LEU A 1 212 ? -5.995 4.151 11.613 1.00 80.00 212 LEU A C 1
ATOM 1650 O O . LEU A 1 212 ? -6.909 4.487 10.863 1.00 80.00 212 LEU A O 1
ATOM 1654 N N . VAL A 1 213 ? -5.092 5.011 12.091 1.00 82.88 213 VAL A N 1
ATOM 1655 C CA . VAL A 1 213 ? -5.104 6.446 11.791 1.00 82.88 213 VAL A CA 1
ATOM 1656 C C . VAL A 1 213 ? -5.073 6.683 10.289 1.00 82.88 213 VAL A C 1
ATOM 1658 O O . VAL A 1 213 ? -5.943 7.380 9.783 1.00 82.88 213 VAL A O 1
ATOM 1661 N N . ARG A 1 214 ? -4.162 6.035 9.552 1.00 80.94 214 ARG A N 1
ATOM 1662 C CA . ARG A 1 214 ? -4.097 6.190 8.092 1.00 80.94 214 ARG A CA 1
ATOM 1663 C C . ARG A 1 214 ? -5.383 5.759 7.392 1.00 80.94 214 ARG A C 1
ATOM 1665 O O . ARG A 1 214 ? -5.837 6.463 6.494 1.00 80.94 214 ARG A O 1
ATOM 1672 N N . ARG A 1 215 ? -5.993 4.642 7.809 1.00 80.56 215 ARG A N 1
ATOM 1673 C CA . ARG A 1 215 ? -7.287 4.195 7.261 1.00 80.56 215 ARG A CA 1
ATOM 1674 C C . ARG A 1 215 ? -8.395 5.214 7.524 1.00 80.56 215 ARG A C 1
ATOM 1676 O O . ARG A 1 215 ? -9.176 5.490 6.619 1.00 80.56 215 ARG A O 1
ATOM 1683 N N . LEU A 1 216 ? -8.448 5.779 8.731 1.00 83.44 216 LEU A N 1
ATOM 1684 C CA . LEU A 1 216 ? -9.422 6.811 9.090 1.00 83.44 216 LEU A CA 1
ATOM 1685 C C . LEU A 1 216 ? -9.183 8.110 8.317 1.00 83.44 216 LEU A C 1
ATOM 1687 O O . LEU A 1 216 ? -10.143 8.678 7.814 1.00 83.44 216 LEU A O 1
ATOM 1691 N N . THR A 1 217 ? -7.933 8.544 8.137 1.00 81.00 217 THR A N 1
ATOM 1692 C CA . THR A 1 217 ? -7.601 9.713 7.307 1.00 81.00 217 THR A CA 1
ATOM 1693 C C . THR A 1 217 ? -8.114 9.544 5.882 1.00 81.00 217 THR A C 1
ATOM 1695 O O . THR A 1 217 ? -8.744 10.452 5.347 1.00 81.00 217 THR A O 1
ATOM 1698 N N . THR A 1 218 ? -7.891 8.375 5.271 1.00 79.75 218 THR A N 1
ATOM 1699 C CA . THR A 1 218 ? -8.423 8.083 3.935 1.00 79.75 218 THR A CA 1
ATOM 1700 C C . THR A 1 218 ? -9.948 8.119 3.935 1.00 79.75 218 THR A C 1
ATOM 1702 O O . THR A 1 218 ? -10.528 8.769 3.076 1.00 79.75 218 THR A O 1
ATOM 1705 N N . LEU A 1 219 ? -10.599 7.497 4.923 1.00 81.44 219 LEU A N 1
ATOM 1706 C CA . LEU A 1 219 ? -12.059 7.478 5.027 1.00 81.44 219 LEU A CA 1
ATOM 1707 C C . LEU A 1 219 ? -12.662 8.888 5.173 1.00 81.44 219 LEU A C 1
ATOM 1709 O O . LEU A 1 219 ? -13.645 9.193 4.502 1.00 81.44 219 LEU A O 1
ATOM 1713 N N . ILE A 1 220 ? -12.061 9.746 6.003 1.00 83.19 220 ILE A N 1
ATOM 1714 C CA . ILE A 1 220 ? -12.478 11.144 6.205 1.00 83.19 220 ILE A CA 1
ATOM 1715 C C . ILE A 1 220 ? -12.286 11.946 4.912 1.00 83.19 220 ILE A C 1
ATOM 1717 O O . ILE A 1 220 ? -13.199 12.650 4.487 1.00 83.19 220 ILE A O 1
ATOM 1721 N N . ALA A 1 221 ? -11.145 11.794 4.233 1.00 77.00 221 ALA A N 1
ATOM 1722 C CA . ALA A 1 221 ? -10.898 12.454 2.951 1.00 77.00 221 ALA A CA 1
ATOM 1723 C C . ALA A 1 221 ? -11.911 12.022 1.870 1.00 77.00 221 ALA A C 1
ATOM 1725 O O . ALA A 1 221 ? -12.396 12.853 1.104 1.00 77.00 221 ALA A O 1
ATOM 1726 N N . THR A 1 222 ? -12.284 10.737 1.835 1.00 78.31 222 THR A N 1
ATOM 1727 C CA . THR A 1 222 ? -13.316 10.201 0.933 1.00 78.31 222 THR A CA 1
ATOM 1728 C C . THR A 1 222 ? -14.714 10.736 1.284 1.00 78.31 222 THR A C 1
ATOM 1730 O O . THR A 1 222 ? -15.467 11.134 0.393 1.00 78.31 222 THR A O 1
ATOM 1733 N N . ALA A 1 223 ? -15.068 10.798 2.571 1.00 79.94 223 ALA A N 1
ATOM 1734 C CA . ALA A 1 223 ? -16.368 11.296 3.031 1.00 79.94 223 ALA A CA 1
ATOM 1735 C C . ALA A 1 223 ? -16.530 12.823 2.869 1.00 79.94 223 ALA A C 1
ATOM 1737 O O . ALA A 1 223 ? -17.642 13.294 2.609 1.00 79.94 223 ALA A O 1
ATOM 1738 N N . GLY A 1 224 ? -15.424 13.566 2.964 1.00 79.69 224 GLY A N 1
ATOM 1739 C CA . GLY A 1 224 ? -15.360 15.026 3.025 1.00 79.69 224 GLY A CA 1
ATOM 1740 C C . GLY A 1 224 ? -15.037 15.504 4.444 1.00 79.69 224 GLY A C 1
ATOM 1741 O O . GLY A 1 224 ? -15.750 15.159 5.390 1.00 79.69 224 GLY A O 1
ATOM 1742 N N . ILE A 1 225 ? -13.972 16.301 4.586 1.00 76.12 225 ILE A N 1
ATOM 1743 C CA . ILE A 1 225 ? -13.502 16.827 5.882 1.00 76.12 225 ILE A CA 1
ATOM 1744 C C . ILE A 1 225 ? -14.568 17.749 6.488 1.00 76.12 225 ILE A C 1
ATOM 1746 O O . ILE A 1 225 ? -15.045 17.464 7.582 1.00 76.12 225 ILE A O 1
ATOM 1750 N N . ASP A 1 226 ? -15.062 18.722 5.719 1.00 74.06 226 ASP A N 1
ATOM 1751 C CA . ASP A 1 226 ? -16.098 19.676 6.154 1.00 74.06 226 ASP A CA 1
ATOM 1752 C C . ASP A 1 226 ? -17.385 18.981 6.634 1.00 74.06 226 ASP A C 1
ATOM 1754 O O . ASP A 1 226 ? -18.006 19.363 7.624 1.00 74.06 226 ASP A O 1
ATOM 1758 N N . TRP A 1 227 ? -17.784 17.904 5.950 1.00 81.69 227 TRP A N 1
ATOM 1759 C CA . TRP A 1 227 ? -18.950 17.102 6.330 1.00 81.69 227 TRP A CA 1
ATOM 1760 C C . TRP A 1 227 ? -18.720 16.324 7.633 1.00 81.69 227 TRP A C 1
ATOM 1762 O O . TRP A 1 227 ? -19.640 16.137 8.430 1.00 81.69 227 TRP A O 1
ATOM 1772 N N . THR A 1 228 ? -17.489 15.862 7.855 1.00 80.75 228 THR A N 1
ATOM 1773 C CA . THR A 1 228 ? -17.105 15.136 9.071 1.00 80.75 228 THR A CA 1
ATOM 1774 C C . THR A 1 228 ? -17.046 16.074 10.273 1.00 80.75 228 THR A C 1
ATOM 1776 O O . THR A 1 228 ? -17.512 15.705 11.350 1.00 80.75 228 THR A O 1
ATOM 1779 N N . GLU A 1 229 ? -16.536 17.292 10.089 1.00 80.25 229 GLU A N 1
ATOM 1780 C CA . GLU A 1 229 ? -16.522 18.335 11.117 1.00 80.25 229 GLU A CA 1
ATOM 1781 C C . GLU A 1 229 ? -17.940 18.676 11.582 1.00 80.25 229 GLU A C 1
ATOM 1783 O O . GLU A 1 229 ? -18.211 18.617 12.780 1.00 80.25 229 GLU A O 1
ATOM 1788 N N . GLN A 1 230 ? -18.880 18.876 10.649 1.00 80.88 230 GLN A N 1
ATOM 1789 C CA . GLN A 1 230 ? -20.296 19.125 10.964 1.00 80.88 230 GLN A CA 1
ATOM 1790 C C . GLN A 1 230 ? -20.955 18.010 11.794 1.00 80.88 230 GLN A C 1
ATOM 1792 O O . GLN A 1 230 ? -21.880 18.274 12.557 1.00 80.88 230 GLN A O 1
ATOM 1797 N N . LEU A 1 231 ? -20.504 16.760 11.655 1.00 80.62 231 LEU A N 1
ATOM 1798 C CA . LEU A 1 231 ? -21.002 15.622 12.440 1.00 80.62 231 LEU A CA 1
ATOM 1799 C C . LEU A 1 231 ? -20.369 15.505 13.830 1.00 80.62 231 LEU A C 1
ATOM 1801 O O . LEU A 1 231 ? -20.923 14.843 14.715 1.00 80.62 231 LEU A O 1
ATOM 1805 N N . LEU A 1 232 ? -19.181 16.077 14.009 1.00 81.56 232 LEU A N 1
ATOM 1806 C CA . LEU A 1 232 ? -18.465 16.083 15.279 1.00 81.56 232 LEU A CA 1
ATOM 1807 C C . LEU A 1 232 ? -18.953 17.201 16.194 1.00 81.56 232 LEU A C 1
ATOM 1809 O O . LEU A 1 232 ? -18.991 16.987 17.412 1.00 81.56 232 LEU A O 1
ATOM 1813 N N . THR A 1 233 ? -19.357 18.338 15.621 1.00 76.06 233 THR A N 1
ATOM 1814 C CA . THR A 1 233 ? -20.006 19.426 16.349 1.00 76.06 233 THR A CA 1
ATOM 1815 C C . THR A 1 233 ? -21.350 18.923 16.887 1.00 76.06 233 THR A C 1
ATOM 1817 O O . THR A 1 233 ? -22.211 18.511 16.106 1.00 76.06 233 THR A O 1
ATOM 1820 N N . PRO A 1 234 ? -21.566 18.882 18.215 1.00 56.69 234 PRO A N 1
ATOM 1821 C CA . PRO A 1 234 ? -22.907 18.666 18.736 1.00 56.69 234 PRO A CA 1
ATOM 1822 C C . PRO A 1 234 ? -23.803 19.789 18.207 1.00 56.69 234 PRO A C 1
ATOM 1824 O O . PRO A 1 234 ? -23.363 20.931 18.113 1.00 56.69 234 PRO A O 1
ATOM 1827 N N . ALA A 1 235 ? -25.038 19.462 17.825 1.00 47.19 235 ALA A N 1
ATOM 1828 C CA . ALA A 1 235 ? -26.021 20.452 17.407 1.00 47.19 235 ALA A CA 1
ATOM 1829 C C . ALA A 1 235 ? -26.331 21.391 18.585 1.00 47.19 235 ALA A C 1
ATOM 1831 O O . ALA A 1 235 ? -27.259 21.155 19.355 1.00 47.19 235 ALA A O 1
ATOM 1832 N N . G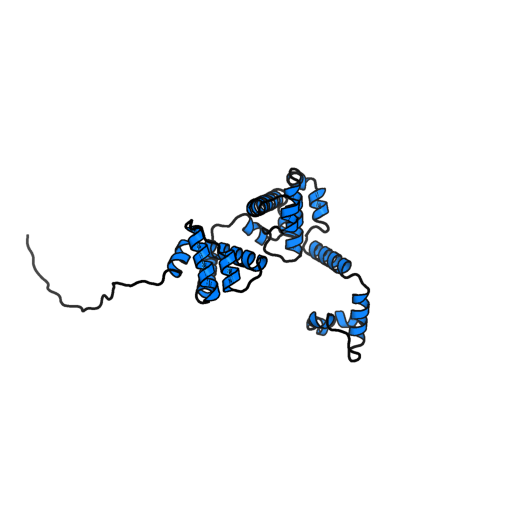LU A 1 236 ? -25.531 22.438 18.755 1.00 39.91 236 GLU A N 1
ATOM 1833 C CA . GLU A 1 236 ? -25.876 23.562 19.606 1.00 39.91 236 GLU A CA 1
ATOM 1834 C C . GLU A 1 236 ? -27.005 24.327 18.909 1.00 39.91 236 GLU A C 1
ATOM 1836 O O . GLU A 1 236 ? -26.797 25.037 17.933 1.00 39.91 236 GLU A O 1
ATOM 1841 N N . ASN A 1 237 ? -28.216 24.121 19.429 1.00 37.59 237 ASN A N 1
ATOM 1842 C CA . ASN A 1 237 ? -29.372 25.012 19.365 1.00 37.59 237 ASN A CA 1
ATOM 1843 C C . ASN A 1 237 ? -29.872 25.410 17.964 1.00 37.59 237 ASN A C 1
ATOM 1845 O O . ASN A 1 237 ? -29.393 26.349 17.341 1.00 37.59 237 ASN A O 1
ATOM 1849 N N . HIS A 1 238 ? -30.975 24.787 17.540 1.00 36.31 238 HIS A N 1
ATOM 1850 C CA . HIS A 1 238 ? -31.979 25.474 16.721 1.00 36.31 238 HIS A CA 1
ATOM 1851 C C . HIS A 1 238 ? -32.600 26.624 17.545 1.00 36.31 238 HIS A C 1
ATOM 1853 O O . HIS A 1 238 ? -33.297 26.321 18.514 1.00 36.31 238 HIS A O 1
ATOM 1859 N N . PRO A 1 239 ? -32.490 27.913 17.169 1.00 43.50 239 PRO A N 1
ATOM 1860 C CA . PRO A 1 239 ? -33.526 28.880 17.483 1.00 43.50 239 PRO A CA 1
ATOM 1861 C C . PRO A 1 239 ? -34.496 28.860 16.301 1.00 43.50 239 PRO A C 1
ATOM 1863 O O . PRO A 1 239 ? -34.318 29.554 15.304 1.00 43.50 239 PRO A O 1
ATOM 1866 N N . GLY A 1 240 ? -35.481 27.975 16.359 1.00 38.62 240 GLY A N 1
ATOM 1867 C CA . GLY A 1 240 ? -36.399 27.791 15.242 1.00 38.62 240 GLY A CA 1
ATOM 1868 C C . GLY A 1 240 ? -37.637 27.005 15.611 1.00 38.62 240 GLY A C 1
ATOM 1869 O O . GLY A 1 240 ? -38.150 26.268 14.776 1.00 38.62 240 GLY A O 1
ATOM 1870 N N . ASP A 1 241 ? -38.108 27.146 16.850 1.00 37.78 241 ASP A N 1
ATOM 1871 C CA . ASP A 1 241 ? -39.460 26.739 17.216 1.00 37.78 241 ASP A CA 1
ATOM 1872 C C . ASP A 1 241 ? -40.442 27.754 16.604 1.00 37.78 241 ASP A C 1
ATOM 1874 O O . ASP A 1 241 ? -40.896 28.715 17.223 1.00 37.78 241 ASP A O 1
ATOM 1878 N N . GLY A 1 242 ? -40.660 27.611 15.298 1.00 43.62 242 GLY A N 1
ATOM 1879 C CA . GLY A 1 242 ? -41.648 28.349 14.529 1.00 43.62 242 GLY A CA 1
ATOM 1880 C C . GLY A 1 242 ? -42.987 27.628 14.587 1.00 43.62 242 GLY A C 1
ATOM 1881 O O . GLY A 1 242 ? -43.429 27.054 13.594 1.00 43.62 242 GLY A O 1
ATOM 1882 N N . SER A 1 243 ? -43.640 27.634 15.746 1.00 44.41 243 SER A N 1
ATOM 1883 C CA . SER A 1 243 ? -45.056 27.276 15.848 1.00 44.41 243 SER A CA 1
ATOM 1884 C C . SER A 1 243 ? -45.778 28.141 16.871 1.00 44.41 243 SER A C 1
ATOM 1886 O O . SER A 1 243 ? -46.032 27.723 17.992 1.00 44.41 243 SER A O 1
ATOM 1888 N N . THR A 1 244 ? -46.214 29.319 16.414 1.00 40.50 244 THR A N 1
ATOM 1889 C CA . THR A 1 244 ? -47.394 29.994 16.968 1.00 40.50 244 THR A CA 1
ATOM 1890 C C . THR A 1 244 ? -48.240 30.560 15.826 1.00 40.50 244 THR A C 1
ATOM 1892 O O . THR A 1 244 ? -48.040 31.674 15.359 1.00 40.50 244 THR A O 1
ATOM 1895 N N . THR A 1 245 ? -49.146 29.688 15.378 1.00 39.00 245 THR A N 1
ATOM 1896 C CA . THR A 1 245 ? -50.515 29.904 14.871 1.00 39.00 245 THR A CA 1
ATOM 1897 C C . THR A 1 245 ? -50.838 30.796 13.650 1.00 39.00 245 THR A C 1
ATOM 1899 O O . THR A 1 245 ? -50.323 31.896 13.471 1.00 39.00 245 THR A O 1
ATOM 1902 N N . PRO A 1 246 ? -51.812 30.347 12.822 1.00 50.66 246 PRO A N 1
ATOM 1903 C CA . PRO A 1 246 ? -52.323 31.071 11.664 1.00 50.66 246 PRO A CA 1
ATOM 1904 C C . PRO A 1 246 ? -53.448 32.031 12.076 1.00 50.66 246 PRO A C 1
ATOM 1906 O O . PRO A 1 246 ? -54.400 31.617 12.735 1.00 50.66 246 PRO A O 1
ATOM 1909 N N . PHE A 1 247 ? -53.412 33.294 11.639 1.00 33.56 247 PHE A N 1
ATOM 1910 C CA . PHE A 1 247 ? -54.582 34.170 11.758 1.00 33.56 247 PHE A CA 1
ATOM 1911 C C . PHE A 1 247 ? -54.711 35.179 10.600 1.00 33.56 247 PHE A C 1
ATOM 1913 O O . PHE A 1 247 ? -54.087 36.229 10.571 1.00 33.56 247 PHE A O 1
ATOM 1920 N N . ARG A 1 248 ? -55.635 34.820 9.698 1.00 36.59 248 ARG A N 1
ATOM 1921 C CA . ARG A 1 248 ? -56.727 35.643 9.139 1.00 36.59 248 ARG A CA 1
ATOM 1922 C C . ARG A 1 248 ? -56.442 36.708 8.059 1.00 36.59 248 ARG A C 1
ATOM 1924 O O . ARG A 1 248 ? -55.867 37.761 8.286 1.00 36.59 248 ARG A O 1
ATOM 1931 N N . ARG A 1 249 ? -57.062 36.432 6.902 1.00 43.84 249 ARG A N 1
ATOM 1932 C CA . ARG A 1 249 ? -57.408 37.322 5.778 1.00 43.84 249 ARG A CA 1
ATOM 1933 C C . ARG A 1 249 ? -57.977 38.692 6.190 1.00 43.84 249 ARG A C 1
ATOM 1935 O O . ARG A 1 249 ? -58.863 38.746 7.042 1.00 43.84 249 ARG A O 1
ATOM 1942 N N . ARG A 1 250 ? -57.641 39.715 5.396 1.00 38.84 250 ARG A N 1
ATOM 1943 C CA . ARG A 1 250 ? -58.543 40.738 4.806 1.00 38.84 250 ARG A CA 1
ATOM 1944 C C . ARG A 1 250 ? -57.761 41.402 3.660 1.00 38.84 250 ARG A C 1
ATOM 1946 O O . ARG A 1 250 ? -56.701 41.946 3.919 1.00 38.84 250 ARG A O 1
ATOM 1953 N N . ASN A 1 251 ? -58.010 41.092 2.390 1.00 41.41 251 ASN A N 1
ATOM 1954 C CA . ASN A 1 251 ? -59.094 41.577 1.528 1.00 41.41 251 ASN A CA 1
ATOM 1955 C C . ASN A 1 251 ? -59.271 43.108 1.504 1.00 41.41 251 ASN A C 1
ATOM 1957 O O . ASN A 1 251 ? -59.673 43.703 2.500 1.00 41.41 251 ASN A O 1
ATOM 1961 N N . ASP A 1 252 ? -59.063 43.620 0.289 1.00 40.41 252 ASP A N 1
ATOM 1962 C CA . ASP A 1 252 ? -59.809 44.667 -0.414 1.00 40.41 252 ASP A CA 1
ATOM 1963 C C . ASP A 1 252 ? -59.325 46.133 -0.421 1.00 40.41 252 ASP A C 1
ATOM 1965 O O . ASP A 1 252 ? -59.144 46.789 0.599 1.00 40.41 252 ASP A O 1
ATOM 1969 N N . HIS A 1 253 ? -59.285 46.600 -1.678 1.00 40.44 253 HIS A N 1
ATOM 1970 C CA . HIS A 1 253 ? -59.366 47.947 -2.252 1.00 40.44 253 HIS A CA 1
ATOM 1971 C C . HIS A 1 253 ? -58.073 48.773 -2.381 1.00 40.44 253 HIS A C 1
ATOM 1973 O O . HIS A 1 253 ? -57.353 48.930 -1.408 1.00 40.44 253 HIS A O 1
ATOM 1979 N N . GLN A 1 254 ? -57.612 49.273 -3.542 1.00 42.53 254 GLN A N 1
ATOM 1980 C CA . GLN A 1 254 ? -58.149 49.882 -4.789 1.00 42.53 254 GLN A CA 1
ATOM 1981 C C . GLN A 1 254 ? -57.699 51.360 -4.831 1.00 42.53 254 GLN A C 1
ATOM 1983 O O . GLN A 1 254 ? -57.862 52.057 -3.837 1.00 42.53 254 GLN A O 1
ATOM 1988 N N . ALA A 1 255 ? -57.246 51.806 -6.013 1.00 43.12 255 ALA A N 1
ATOM 1989 C CA . ALA A 1 255 ? -56.967 53.192 -6.440 1.00 43.12 255 ALA A CA 1
ATOM 1990 C C . ALA A 1 255 ? -55.713 53.859 -5.818 1.00 43.12 255 ALA A C 1
ATOM 1992 O O . ALA A 1 255 ? -55.498 53.780 -4.618 1.00 43.12 255 ALA A O 1
ATOM 1993 N N . ALA A 1 256 ? -54.831 54.532 -6.557 1.00 43.50 256 ALA A N 1
ATOM 1994 C CA . ALA A 1 256 ? -54.831 55.018 -7.937 1.00 43.50 256 ALA A CA 1
ATOM 1995 C C . ALA A 1 256 ? -53.384 55.067 -8.462 1.00 43.50 256 ALA A C 1
ATOM 1997 O O . ALA A 1 256 ? -52.462 55.122 -7.615 1.00 43.50 256 ALA A O 1
#

Sequence (256 aa):
MLRTHLASPEAEQQDAADLTRPTTDTDPRWLRTARAQLVHYPLRHLEGRVRRQDAVARGAAARPERDLRQARWAAPLRTDPSLLDLAIIAVFRARRGLTDLLHVPEDVRQRLNLTPTQATEKMRKALQTLHTVNPAFFTANLGTSAFSLLHPAPTTPPERVQAQSTLRALLTSHPHRPIIAALCALAAGENTAPTEIARRSLGLSPEAAHHLVRRLTTLIATAGIDWTEQLLTPAENHPGDGSTTPFRRRNDHQAA

Solvent-accessible surface area (backbone atoms only — not comparable to full-atom values): 15007 Å² total; per-residue (Å²): 107,61,73,61,45,72,71,34,78,69,50,77,72,56,58,76,66,73,72,72,57,82,89,54,95,85,53,56,70,59,58,57,51,50,46,56,52,56,73,74,42,70,57,72,60,51,54,59,48,53,53,29,53,53,34,40,74,63,70,15,68,71,52,56,62,57,46,52,73,66,37,76,70,33,48,77,40,61,77,42,65,66,32,37,52,42,40,45,50,35,40,54,39,32,70,71,70,46,82,70,59,55,66,69,56,66,72,59,30,60,76,66,74,43,54,76,66,56,40,33,52,45,34,48,51,23,50,49,52,43,37,74,63,36,48,68,61,35,41,44,44,52,36,70,71,51,52,49,75,76,47,76,65,83,69,48,73,70,58,23,54,54,31,43,54,52,49,51,59,41,56,74,36,74,70,46,36,66,32,55,50,31,49,52,41,38,72,75,69,45,97,58,61,36,45,60,47,33,23,70,59,68,72,41,54,75,67,57,16,47,55,49,4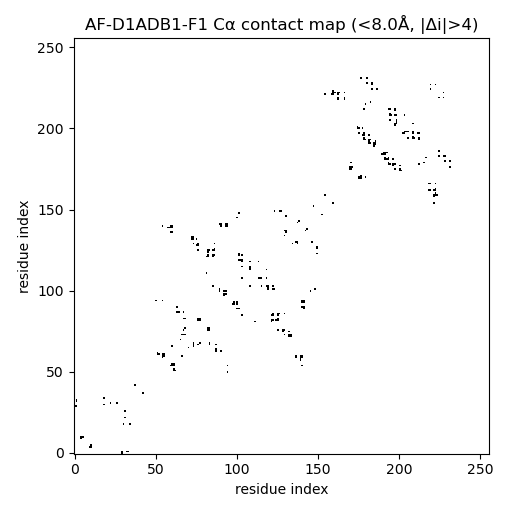6,53,55,49,53,52,41,39,62,48,42,31,57,73,61,50,51,62,69,68,50,75,89,79,70,85,92,68,89,83,79,83,81,90,83,83,89,79,87,87,87,84,89,134